Protein AF-A0A6A6XN36-F1 (afdb_monomer_lite)

Radius of gyration: 25.24 Å; chains: 1; bounding box: 66×98×66 Å

InterPro domains:
  IPR024079 Metallopeptidase, catalytic domain superfamily [G3DSA:3.40.390.10] (41-280)

Foldseek 3Di:
DDDDDDDDDDDDDDPPPPPPPPPDPPPPDPPPLLQFAPQAAEAADDPLRVVLVSLLLSLLLVLLLLCLVPPDCPAPLNLQQAANDPCSVVLVLLLNLLSVLSNQCSPNVPNLDHAYEYEDDCPPPVQVVVPDQWAWDLDDDDPDHGTYIYGHPLLVDCPNLQHNDAPVQAALADDDVPDPRHLLDPPDASVRNHHSNLSVQLNQQSHQSSLVSSVQDWDAAPPPGDIGSGAHQQPDQDDYSSNSSSVLNVCVNVVNDDPPRGHSSRHSNSSSVSSVFSVSQVSNVVNVRGDRTRHD

Sequence (296 aa):
MPFPSLTASLTAALVLFHQTGVASPILHEKRTTLAPRKAVNFVDCTKNEKDKLEKGFADAATLGIYAYSNMKTDSKPWEHYFRTGDGKDTDYDKARSVWSMVESNNDPTNAPYTFSVRCGKKTDKSCKSGKSVGVTDSKPQDGNTLREMLICPLFFKDDSKETTHNLDFRKFEKPKRGQDNSWCAPGNNFIWYEVAGHTLLHEMTHLNAFGEAAGVPEHKDSKEGFMTHGTDDVGGLGNSYPVAARKLAEIWQKGQEEEGTLKPYQNAENLAGAALEWYMMDNCAKSGNPISEIPL

Organism: NCBI:txid1314802

pLDDT: mean 83.45, std 18.15, range [27.53, 98.44]

Structure (mmCIF, N/CA/C/O backbone):
data_AF-A0A6A6XN36-F1
#
_entry.id   AF-A0A6A6XN36-F1
#
loop_
_atom_site.group_PDB
_atom_site.id
_atom_site.type_symbol
_atom_site.label_atom_id
_atom_site.label_alt_id
_atom_site.label_comp_id
_atom_site.label_asym_id
_atom_site.label_entity_id
_atom_site.label_seq_id
_atom_site.pdbx_PDB_ins_code
_atom_site.Cartn_x
_atom_site.Cartn_y
_atom_site.Cartn_z
_atom_site.occupancy
_atom_site.B_iso_or_equiv
_atom_site.auth_seq_id
_atom_site.auth_comp_id
_atom_site.auth_asym_id
_atom_site.auth_atom_id
_atom_site.pdbx_PDB_model_num
ATOM 1 N N . MET A 1 1 ? 43.401 -79.462 -40.553 1.00 36.88 1 MET A N 1
ATOM 2 C CA . MET A 1 1 ? 41.983 -79.829 -40.319 1.00 36.88 1 MET A CA 1
ATOM 3 C C . MET A 1 1 ? 41.412 -78.863 -39.277 1.00 36.88 1 MET A C 1
ATOM 5 O O . MET A 1 1 ? 42.206 -78.397 -38.472 1.00 36.88 1 MET A O 1
ATOM 9 N N . PRO A 1 2 ? 40.140 -78.441 -39.384 1.00 44.72 2 PRO A N 1
ATOM 10 C CA . PRO A 1 2 ? 39.794 -77.040 -39.680 1.00 44.72 2 PRO A CA 1
ATOM 11 C C . PRO A 1 2 ? 39.088 -76.241 -38.551 1.00 44.72 2 PRO A C 1
ATOM 13 O O . PRO A 1 2 ? 38.646 -76.820 -37.569 1.00 44.72 2 PRO A O 1
ATOM 16 N N . PHE A 1 3 ? 39.038 -74.910 -38.772 1.00 41.81 3 PHE A N 1
ATOM 17 C CA . PHE A 1 3 ? 38.263 -73.763 -38.211 1.00 41.81 3 PHE A CA 1
ATOM 18 C C . PHE A 1 3 ? 36.879 -74.040 -37.559 1.00 41.81 3 PHE A C 1
ATOM 20 O O . PHE A 1 3 ? 36.349 -75.117 -37.827 1.00 41.81 3 PHE A O 1
ATOM 27 N N . PRO A 1 4 ? 36.207 -73.092 -36.828 1.00 55.69 4 PRO A N 1
ATOM 28 C CA . PRO A 1 4 ? 36.278 -71.603 -36.912 1.00 55.69 4 PRO A CA 1
ATOM 29 C C . PRO A 1 4 ? 36.268 -70.825 -35.562 1.00 55.69 4 PRO A C 1
ATOM 31 O O . PRO A 1 4 ? 35.905 -71.349 -34.519 1.00 55.69 4 PRO A O 1
ATOM 34 N N . SER A 1 5 ? 36.863 -69.627 -35.460 1.00 48.81 5 SER A N 1
ATOM 35 C CA . SER A 1 5 ? 36.318 -68.263 -35.691 1.00 48.81 5 SER A CA 1
ATOM 36 C C . SER A 1 5 ? 34.945 -67.945 -35.070 1.00 48.81 5 SER A C 1
ATOM 38 O O . SER A 1 5 ? 33.920 -68.396 -35.573 1.00 48.81 5 SER A O 1
ATOM 40 N N . LEU A 1 6 ? 34.924 -67.051 -34.076 1.00 43.41 6 LEU A N 1
ATOM 41 C CA . LEU A 1 6 ? 33.735 -66.313 -33.638 1.00 43.41 6 LEU A CA 1
ATOM 42 C C . LEU A 1 6 ? 34.118 -64.841 -33.441 1.00 43.41 6 LEU A C 1
ATOM 44 O O . LEU A 1 6 ? 34.688 -64.446 -32.428 1.00 43.41 6 LEU A O 1
ATOM 48 N N . THR A 1 7 ? 33.836 -64.042 -34.464 1.00 49.16 7 THR A N 1
ATOM 49 C CA . THR A 1 7 ? 33.819 -62.582 -34.425 1.00 49.16 7 THR A CA 1
ATOM 50 C C . THR A 1 7 ? 32.481 -62.131 -33.844 1.00 49.16 7 THR A C 1
ATOM 52 O O . THR A 1 7 ? 31.431 -62.366 -34.438 1.00 49.16 7 THR A O 1
ATOM 55 N N . ALA A 1 8 ? 32.501 -61.481 -32.681 1.00 48.22 8 ALA A N 1
ATOM 56 C CA . ALA A 1 8 ? 31.322 -60.828 -32.123 1.00 48.22 8 ALA A CA 1
ATOM 57 C C . ALA A 1 8 ? 31.230 -59.391 -32.664 1.00 48.22 8 ALA A C 1
ATOM 59 O O . ALA A 1 8 ? 32.007 -58.518 -32.281 1.00 48.22 8 ALA A O 1
ATOM 60 N N . SER A 1 9 ? 30.285 -59.153 -33.575 1.00 48.66 9 SER A N 1
ATOM 61 C CA . SER A 1 9 ? 29.881 -57.812 -34.009 1.00 48.66 9 SER A CA 1
ATOM 62 C C . SER A 1 9 ? 29.016 -57.158 -32.930 1.00 48.66 9 SER A C 1
ATOM 64 O O . SER A 1 9 ? 27.891 -57.595 -32.695 1.00 48.66 9 SER A O 1
ATOM 66 N N . LEU A 1 10 ? 29.501 -56.075 -32.316 1.00 43.28 10 LEU A N 1
ATOM 67 C CA . LEU A 1 10 ? 28.653 -55.130 -31.588 1.00 43.28 10 LEU A CA 1
ATOM 68 C C . LEU A 1 10 ? 27.846 -54.309 -32.601 1.00 43.28 10 LEU A C 1
ATOM 70 O O . LEU A 1 10 ? 28.388 -53.463 -33.309 1.00 43.28 10 LEU A O 1
ATOM 74 N N . THR A 1 11 ? 26.545 -54.565 -32.678 1.00 50.53 11 THR A N 1
ATOM 75 C CA . THR A 1 11 ? 25.584 -53.707 -33.376 1.00 50.53 11 THR A CA 1
ATOM 76 C C . THR A 1 11 ? 25.103 -52.642 -32.395 1.00 50.53 11 THR A C 1
ATOM 78 O O . THR A 1 11 ? 24.403 -52.939 -31.431 1.00 50.53 11 THR A O 1
ATOM 81 N N . ALA A 1 12 ? 25.501 -51.390 -32.620 1.00 46.88 12 ALA A N 1
ATOM 82 C CA . ALA A 1 12 ? 24.942 -50.243 -31.919 1.00 46.88 12 ALA A CA 1
ATOM 83 C C . ALA A 1 12 ? 23.533 -49.968 -32.467 1.00 46.88 12 ALA A C 1
ATOM 85 O O . ALA A 1 12 ? 23.379 -49.514 -33.601 1.00 46.88 12 ALA A O 1
ATOM 86 N N . ALA A 1 13 ? 22.499 -50.259 -31.677 1.00 47.06 13 ALA A N 1
ATOM 87 C CA . ALA A 1 13 ? 21.138 -49.832 -31.975 1.00 47.06 13 ALA A CA 1
ATOM 88 C C . ALA A 1 13 ? 20.975 -48.366 -31.546 1.00 47.06 13 ALA A C 1
ATOM 90 O O . ALA A 1 13 ? 20.867 -48.051 -30.362 1.00 47.06 13 ALA A O 1
ATOM 91 N N . LEU A 1 14 ? 20.995 -47.462 -32.526 1.00 41.69 14 LEU A N 1
ATOM 92 C CA . LEU A 1 14 ? 20.696 -46.046 -32.349 1.00 41.69 14 LEU A CA 1
ATOM 93 C C . LEU A 1 14 ? 19.174 -45.893 -32.169 1.00 41.69 14 LEU A C 1
ATOM 95 O O . LEU A 1 14 ? 18.420 -45.941 -33.140 1.00 41.69 14 LEU A O 1
ATOM 99 N N . VAL A 1 15 ? 18.700 -45.743 -30.930 1.00 41.97 15 VAL A N 1
ATOM 100 C CA . VAL A 1 15 ? 17.291 -45.415 -30.659 1.00 41.97 15 VAL A CA 1
ATOM 101 C C . VAL A 1 15 ? 17.104 -43.908 -30.830 1.00 41.97 15 VAL A C 1
ATOM 103 O O . VAL A 1 15 ? 17.377 -43.118 -29.929 1.00 41.97 15 VAL A O 1
ATOM 106 N N . LEU A 1 16 ? 16.647 -43.505 -32.015 1.00 37.38 16 LEU A N 1
ATOM 107 C CA . LEU A 1 16 ? 16.154 -42.156 -32.292 1.00 37.38 16 LEU A CA 1
ATOM 108 C C . LEU A 1 16 ? 14.772 -41.981 -31.648 1.00 37.38 16 LEU A C 1
ATOM 110 O O . LEU A 1 16 ? 13.747 -42.260 -32.270 1.00 37.38 16 LEU A O 1
ATOM 114 N N . PHE A 1 17 ? 14.734 -41.488 -30.409 1.00 39.38 17 PHE A N 1
ATOM 115 C CA . PHE A 1 17 ? 13.508 -40.922 -29.848 1.00 39.38 17 PHE A CA 1
ATOM 116 C C . PHE A 1 17 ? 13.171 -39.627 -30.595 1.00 39.38 17 PHE A C 1
ATOM 118 O O . PHE A 1 17 ? 13.719 -38.563 -30.316 1.00 39.38 17 PHE A O 1
ATOM 125 N N . HIS A 1 18 ? 12.249 -39.720 -31.552 1.00 38.97 18 HIS A N 1
ATOM 126 C CA . HIS A 1 18 ? 11.518 -38.562 -32.052 1.00 38.97 18 HIS A CA 1
ATOM 127 C C . HIS A 1 18 ? 10.580 -38.084 -30.941 1.00 38.97 18 HIS A C 1
ATOM 129 O O . HIS A 1 18 ? 9.476 -38.602 -30.779 1.00 38.97 18 HIS A O 1
ATOM 135 N N . GLN A 1 19 ? 11.018 -37.100 -30.156 1.00 41.25 19 GLN A N 1
ATOM 136 C CA . GLN A 1 19 ? 10.099 -36.308 -29.349 1.00 41.25 19 GLN A CA 1
ATOM 137 C C . GLN A 1 19 ? 9.338 -35.371 -30.287 1.00 41.25 19 GLN A C 1
ATOM 139 O O . GLN A 1 19 ? 9.788 -34.276 -30.616 1.00 41.25 19 GLN A O 1
ATOM 144 N N . THR A 1 20 ? 8.166 -35.809 -30.737 1.00 41.44 20 THR A N 1
ATOM 145 C CA . THR A 1 20 ? 7.135 -34.895 -31.222 1.00 41.44 20 THR A CA 1
ATOM 146 C C . THR A 1 20 ? 6.660 -34.081 -30.024 1.00 41.44 20 THR A C 1
ATOM 148 O O . THR A 1 20 ? 5.792 -34.517 -29.267 1.00 41.44 20 THR A O 1
ATOM 151 N N . GLY A 1 21 ? 7.283 -32.922 -29.817 1.00 35.25 21 GLY A N 1
ATOM 152 C CA . GLY A 1 21 ? 6.820 -31.907 -28.883 1.00 35.25 21 GLY A CA 1
ATOM 153 C C . GLY A 1 21 ? 5.481 -31.369 -29.362 1.00 35.25 21 GLY A C 1
ATOM 154 O O . GLY A 1 21 ? 5.421 -30.423 -30.142 1.00 35.25 21 GLY A O 1
ATOM 155 N N . VAL A 1 22 ? 4.397 -32.002 -28.921 1.00 38.44 22 VAL A N 1
ATOM 156 C CA . VAL A 1 22 ? 3.070 -31.406 -28.990 1.00 38.44 22 VAL A CA 1
ATOM 157 C C . VAL A 1 22 ? 3.100 -30.276 -27.970 1.00 38.44 22 VAL A C 1
ATOM 159 O O . VAL A 1 22 ? 3.126 -30.520 -26.765 1.00 38.44 22 VAL A O 1
ATOM 162 N N . ALA A 1 23 ? 3.199 -29.039 -28.453 1.00 35.81 23 ALA A N 1
ATOM 163 C CA . ALA A 1 23 ? 3.005 -27.863 -27.627 1.00 35.81 23 ALA A CA 1
ATOM 164 C C . ALA A 1 23 ? 1.574 -27.923 -27.084 1.00 35.81 23 ALA A C 1
ATOM 166 O O . ALA A 1 23 ? 0.618 -27.567 -27.773 1.00 35.81 23 ALA A O 1
ATOM 167 N N . SER A 1 24 ? 1.425 -28.439 -25.865 1.00 32.75 24 SER A N 1
ATOM 168 C CA . SER A 1 24 ? 0.191 -28.287 -25.113 1.00 32.75 24 SER A CA 1
ATOM 169 C C . SER A 1 24 ? -0.079 -26.790 -24.996 1.00 32.75 24 SER A C 1
ATOM 171 O O . SER A 1 24 ? 0.820 -26.052 -24.577 1.00 32.75 24 SER A O 1
ATOM 173 N N . PRO A 1 25 ? -1.278 -26.306 -25.359 1.00 33.62 25 PRO A N 1
ATOM 174 C CA . PRO A 1 25 ? -1.653 -24.951 -25.016 1.00 33.62 25 PRO A CA 1
ATOM 175 C C . PRO A 1 25 ? -1.527 -24.837 -23.500 1.00 33.62 25 PRO A C 1
ATOM 177 O O . PRO A 1 25 ? -2.120 -25.627 -22.762 1.00 33.62 25 PRO A O 1
ATOM 180 N N . ILE A 1 26 ? -0.713 -23.886 -23.044 1.00 32.19 26 ILE A N 1
ATOM 181 C CA . ILE A 1 26 ? -0.719 -23.442 -21.657 1.00 32.19 26 ILE A CA 1
ATOM 182 C C . ILE A 1 26 ? -2.139 -22.932 -21.433 1.00 32.19 26 ILE A C 1
ATOM 184 O O . ILE A 1 26 ? -2.478 -21.812 -21.815 1.00 32.19 26 ILE A O 1
ATOM 188 N N . LEU A 1 27 ? -3.002 -23.793 -20.893 1.00 27.53 27 LEU A N 1
ATOM 189 C CA . LEU A 1 27 ? -4.238 -23.353 -20.284 1.00 27.53 27 LEU A CA 1
ATOM 190 C C . LEU A 1 27 ? -3.792 -22.347 -19.229 1.00 27.53 27 LEU A C 1
ATOM 192 O O . LEU A 1 27 ? -3.136 -22.716 -18.258 1.00 27.53 27 LEU A O 1
ATOM 196 N N . HIS A 1 28 ? -4.092 -21.069 -19.458 1.00 31.88 28 HIS A N 1
ATOM 197 C CA . HIS A 1 28 ? -4.187 -20.110 -18.374 1.00 31.88 28 HIS A CA 1
ATOM 198 C C . HIS A 1 28 ? -5.105 -20.754 -17.342 1.00 31.88 28 HIS A C 1
ATOM 200 O O . HIS A 1 28 ? -6.319 -20.827 -17.552 1.00 31.88 28 HIS A O 1
ATOM 206 N N . GLU A 1 29 ? -4.516 -21.285 -16.269 1.00 29.84 29 GLU A N 1
ATOM 207 C CA . GLU A 1 29 ? -5.261 -21.590 -15.065 1.00 29.84 29 GLU A CA 1
ATOM 208 C C . GLU A 1 29 ? -6.091 -20.348 -14.782 1.00 29.84 29 GLU A C 1
ATOM 210 O O . GLU A 1 29 ? -5.567 -19.235 -14.667 1.00 29.84 29 GLU A O 1
ATOM 215 N N . LYS A 1 30 ? -7.415 -20.532 -14.772 1.00 33.12 30 LYS A N 1
ATOM 216 C CA . LYS A 1 30 ? -8.326 -19.566 -14.178 1.00 33.12 30 LYS A CA 1
ATOM 217 C C . LYS A 1 30 ? -7.709 -19.234 -12.829 1.00 33.12 30 LYS A C 1
ATOM 219 O O . LYS A 1 30 ? -7.755 -20.081 -11.943 1.00 33.12 30 LYS A O 1
ATOM 224 N N . ARG A 1 31 ? -7.128 -18.036 -12.687 1.00 38.31 31 ARG A N 1
ATOM 225 C CA . ARG A 1 31 ? -6.868 -17.454 -11.373 1.00 38.31 31 ARG A CA 1
ATOM 226 C C . ARG A 1 31 ? -8.174 -17.624 -10.629 1.00 38.31 31 ARG A C 1
ATOM 228 O O . ARG A 1 31 ? -9.178 -17.033 -11.033 1.00 38.31 31 ARG A O 1
ATOM 235 N N . THR A 1 32 ? -8.180 -18.512 -9.641 1.00 36.72 32 THR A N 1
ATOM 236 C CA . THR A 1 32 ? -9.283 -18.640 -8.708 1.00 36.72 32 THR A CA 1
ATOM 237 C C . THR A 1 32 ? -9.537 -17.219 -8.248 1.00 36.72 32 THR A C 1
ATOM 239 O O . THR A 1 32 ? -8.632 -16.585 -7.706 1.00 36.72 32 THR A O 1
ATOM 242 N N . THR A 1 33 ? -10.693 -16.660 -8.598 1.00 42.22 33 THR A N 1
ATOM 243 C CA . THR A 1 33 ? -11.141 -15.382 -8.067 1.00 42.22 33 THR A CA 1
ATOM 244 C C . THR A 1 33 ? -11.223 -15.607 -6.574 1.00 42.22 33 THR A C 1
ATOM 246 O O . THR A 1 33 ? -12.165 -16.222 -6.076 1.00 42.22 33 THR A O 1
ATOM 249 N N . LEU A 1 34 ? -10.144 -15.244 -5.891 1.00 42.69 34 LEU A N 1
ATOM 250 C CA . LEU A 1 34 ? -10.019 -15.362 -4.462 1.00 42.69 34 LEU A CA 1
ATOM 251 C C . LEU A 1 34 ? -11.196 -14.591 -3.874 1.00 42.69 34 LEU A C 1
ATOM 253 O O . LEU A 1 34 ? -11.404 -13.415 -4.174 1.00 42.69 34 LEU A O 1
ATOM 257 N N . ALA A 1 35 ? -12.061 -15.328 -3.181 1.00 39.84 35 ALA A N 1
ATOM 258 C CA . ALA A 1 35 ? -13.327 -14.810 -2.698 1.00 39.84 35 ALA A CA 1
ATOM 259 C C . ALA A 1 35 ? -13.078 -13.620 -1.752 1.00 39.84 35 ALA A C 1
ATOM 261 O O . ALA A 1 35 ? -12.079 -13.628 -1.026 1.00 39.84 35 ALA A O 1
ATOM 262 N N . PRO A 1 36 ? -13.970 -12.611 -1.737 1.00 49.09 36 PRO A N 1
ATOM 263 C CA . PRO A 1 36 ? -13.838 -11.463 -0.851 1.00 49.09 36 PRO A CA 1
ATOM 264 C C . PRO A 1 36 ? -13.823 -11.904 0.619 1.00 49.09 36 PRO A C 1
ATOM 266 O O . PRO A 1 36 ? -14.562 -12.803 1.036 1.00 49.09 36 PRO A O 1
ATOM 269 N N . ARG A 1 37 ? -12.964 -11.259 1.411 1.00 55.03 37 ARG A N 1
ATOM 270 C CA . ARG A 1 37 ? -12.768 -11.533 2.838 1.00 55.03 37 ARG A CA 1
ATOM 271 C C . ARG A 1 37 ? -14.076 -11.336 3.617 1.00 55.03 37 ARG A C 1
ATOM 273 O O . ARG A 1 37 ? -14.543 -10.216 3.777 1.00 55.03 37 ARG A O 1
ATOM 280 N N . LYS A 1 38 ? -14.624 -12.417 4.186 1.00 49.16 38 LYS A N 1
ATOM 281 C CA . LYS A 1 38 ? -15.772 -12.377 5.121 1.00 49.16 38 LYS A CA 1
ATOM 282 C C . LYS A 1 38 ? -15.419 -11.895 6.539 1.00 49.16 38 LYS A C 1
ATOM 284 O O . LYS A 1 38 ? -16.322 -11.606 7.313 1.00 49.16 38 LYS A O 1
ATOM 289 N N . ALA A 1 39 ? -14.132 -11.850 6.891 1.00 51.62 39 ALA A N 1
ATOM 290 C CA . ALA A 1 39 ? -13.650 -11.636 8.262 1.00 51.62 39 ALA A CA 1
ATOM 291 C C . ALA A 1 39 ? -13.426 -10.160 8.652 1.00 51.62 39 ALA A C 1
ATOM 293 O O . ALA A 1 39 ? -12.907 -9.885 9.732 1.00 51.62 39 ALA A O 1
ATOM 294 N N . VAL A 1 40 ? -13.789 -9.200 7.794 1.00 65.50 40 VAL A N 1
ATOM 295 C CA . VAL A 1 40 ? -13.715 -7.775 8.141 1.00 65.50 40 VAL A CA 1
ATOM 296 C C . VAL A 1 40 ? -14.948 -7.399 8.957 1.00 65.50 40 VAL A C 1
ATOM 298 O O . VAL A 1 40 ? -16.070 -7.437 8.453 1.00 65.50 40 VAL A O 1
ATOM 301 N N . ASN A 1 41 ? -14.753 -7.000 10.215 1.00 82.69 41 ASN A N 1
ATOM 302 C CA . ASN A 1 41 ? -15.839 -6.404 10.984 1.00 82.69 41 ASN A CA 1
ATOM 303 C C . ASN A 1 41 ? -16.026 -4.941 10.555 1.00 82.69 41 ASN A C 1
ATOM 305 O O . ASN A 1 41 ? -15.269 -4.071 10.988 1.00 82.69 41 ASN A O 1
ATOM 309 N N . PHE A 1 42 ? -17.015 -4.686 9.693 1.00 89.81 42 PHE A N 1
ATOM 310 C CA . PHE A 1 42 ? -17.380 -3.336 9.265 1.00 89.81 42 PHE A CA 1
ATOM 311 C C . PHE A 1 42 ? -18.276 -2.640 10.293 1.00 89.81 42 PHE A C 1
ATOM 313 O O . PHE A 1 42 ? -19.448 -3.000 10.456 1.00 89.81 42 PHE A O 1
ATOM 320 N N . VAL A 1 43 ? -17.749 -1.593 10.919 1.00 91.56 43 VAL A N 1
ATOM 321 C CA . VAL A 1 43 ? -18.419 -0.769 11.929 1.00 91.56 43 VAL A CA 1
ATOM 322 C C . VAL A 1 43 ? -18.843 0.563 11.309 1.00 91.56 43 VAL A C 1
ATOM 324 O O . VAL A 1 43 ? -18.100 1.164 10.541 1.00 91.56 43 VAL A O 1
ATOM 327 N N . ASP A 1 44 ? -20.052 1.033 11.623 1.00 93.62 44 ASP A N 1
ATOM 328 C CA . ASP A 1 44 ? -20.587 2.332 11.171 1.00 93.62 44 ASP A CA 1
ATOM 329 C C . ASP A 1 44 ? -20.619 2.569 9.645 1.00 93.62 44 ASP A C 1
ATOM 331 O O . ASP A 1 44 ? -20.825 3.694 9.200 1.00 93.62 44 ASP A O 1
ATOM 335 N N . CYS A 1 45 ? -20.483 1.519 8.834 1.00 94.88 45 CYS A N 1
ATOM 336 C CA . CYS A 1 45 ? -20.543 1.605 7.376 1.00 94.88 45 CYS A CA 1
ATOM 337 C C . CYS A 1 45 ? -21.960 1.380 6.836 1.00 94.88 45 CYS A C 1
ATOM 339 O O . CYS A 1 45 ? -22.636 0.404 7.187 1.00 94.88 45 CYS A O 1
ATOM 341 N N . THR A 1 46 ? -22.384 2.228 5.906 1.00 95.88 46 THR A N 1
ATOM 342 C CA . THR A 1 46 ? -23.544 1.995 5.040 1.00 95.88 46 THR A CA 1
ATOM 343 C C . THR A 1 46 ? -23.286 0.830 4.083 1.00 95.88 46 THR A C 1
ATOM 345 O O . THR A 1 46 ? -22.148 0.413 3.872 1.00 95.88 46 THR A O 1
ATOM 348 N N . LYS A 1 47 ? -24.343 0.300 3.456 1.00 94.38 47 LYS A N 1
ATOM 349 C CA . LYS A 1 47 ? -24.205 -0.781 2.468 1.00 94.38 47 LYS A CA 1
ATOM 350 C C . LYS A 1 47 ? -23.255 -0.403 1.322 1.00 94.38 47 LYS A C 1
ATOM 352 O O . LYS A 1 47 ? -22.388 -1.193 0.984 1.00 94.38 47 LYS A O 1
ATOM 357 N N . ASN A 1 48 ? -23.385 0.802 0.768 1.00 94.88 48 ASN A N 1
ATOM 358 C CA . ASN A 1 48 ? -22.553 1.238 -0.356 1.00 94.88 48 ASN A CA 1
ATOM 359 C C . ASN A 1 48 ? -21.077 1.384 0.041 1.00 94.88 48 ASN A C 1
ATOM 361 O O . ASN A 1 48 ? -20.193 1.036 -0.737 1.00 94.88 48 ASN A O 1
ATOM 365 N N . GLU A 1 49 ? -20.804 1.869 1.255 1.00 95.19 49 GLU A N 1
ATOM 366 C CA . GLU A 1 49 ? -19.437 1.948 1.778 1.00 95.19 49 GLU A CA 1
ATOM 367 C C . GLU A 1 49 ? -18.845 0.550 1.969 1.00 95.19 49 GLU A C 1
ATOM 369 O O . GLU A 1 49 ? -17.710 0.320 1.561 1.00 95.19 49 GLU A O 1
ATOM 374 N N . LYS A 1 50 ? -19.623 -0.403 2.504 1.00 93.88 50 LYS A N 1
ATOM 375 C CA . LYS A 1 50 ? -19.200 -1.809 2.608 1.00 93.88 50 LYS A CA 1
ATOM 376 C C . LYS A 1 50 ? -18.897 -2.407 1.238 1.00 93.88 50 LYS A C 1
ATOM 378 O O . LYS A 1 50 ? -17.817 -2.950 1.068 1.00 93.88 50 LYS A O 1
ATOM 383 N N . ASP A 1 51 ? -19.787 -2.236 0.261 1.00 92.06 51 ASP A N 1
ATOM 384 C CA . ASP A 1 51 ? -19.590 -2.758 -1.097 1.00 92.06 51 ASP A CA 1
ATOM 385 C C . ASP A 1 51 ? -18.289 -2.194 -1.725 1.00 92.06 51 ASP A C 1
ATOM 387 O O . ASP A 1 51 ? -17.503 -2.939 -2.318 1.00 92.06 51 ASP A O 1
ATOM 391 N N . LYS A 1 52 ? -18.004 -0.889 -1.548 1.00 93.44 52 LYS A N 1
ATOM 392 C CA . LYS A 1 52 ? -16.748 -0.265 -2.015 1.00 93.44 52 LYS A CA 1
ATOM 393 C C . LYS A 1 52 ? -15.525 -0.800 -1.264 1.00 93.44 52 LYS A C 1
ATOM 395 O O . LYS A 1 52 ? -14.504 -1.072 -1.891 1.00 93.44 52 LYS A O 1
ATOM 400 N N . LEU A 1 53 ? -15.613 -0.970 0.055 1.00 93.69 53 LEU A N 1
ATOM 401 C CA . LEU A 1 53 ? -14.522 -1.506 0.873 1.00 93.69 53 LEU A CA 1
ATOM 402 C C . LEU A 1 53 ? -14.220 -2.966 0.548 1.00 93.69 53 LEU A C 1
ATOM 404 O O . LEU A 1 53 ? -13.056 -3.318 0.413 1.00 93.69 53 LEU A O 1
ATOM 408 N N . GLU A 1 54 ? -15.235 -3.812 0.392 1.00 91.44 54 GLU A N 1
ATOM 409 C CA . GLU A 1 54 ? -15.065 -5.217 0.012 1.00 91.44 54 GLU A CA 1
ATOM 410 C C . GLU A 1 54 ? -14.348 -5.337 -1.333 1.00 91.44 54 GLU A C 1
ATOM 412 O O . GLU A 1 54 ? -13.398 -6.114 -1.464 1.00 91.44 54 GLU A O 1
ATOM 417 N N . LYS A 1 55 ? -14.747 -4.519 -2.314 1.00 91.25 55 LYS A N 1
ATOM 418 C CA . LYS A 1 55 ? -14.056 -4.446 -3.602 1.00 91.25 55 LYS A CA 1
ATOM 419 C C . LYS A 1 55 ? -12.621 -3.937 -3.448 1.00 91.25 55 LYS A C 1
ATOM 421 O O . LYS A 1 55 ? -11.703 -4.555 -3.980 1.00 91.25 55 LYS A O 1
ATOM 426 N N . GLY A 1 56 ? -12.411 -2.872 -2.682 1.00 92.56 56 GLY A N 1
ATOM 427 C CA . GLY A 1 56 ? -11.078 -2.340 -2.422 1.00 92.56 56 GLY A CA 1
ATOM 428 C C . GLY A 1 56 ? -10.157 -3.351 -1.724 1.00 92.56 56 GLY A C 1
ATOM 429 O O . GLY A 1 56 ? -9.010 -3.498 -2.127 1.00 92.56 56 GLY A O 1
ATOM 430 N N . PHE A 1 57 ? -10.640 -4.107 -0.734 1.00 92.00 57 PHE A N 1
ATOM 431 C CA . PHE A 1 57 ? -9.853 -5.159 -0.080 1.00 92.00 57 PHE A CA 1
ATOM 432 C C . PHE A 1 57 ? -9.541 -6.322 -1.025 1.00 92.00 57 PHE A C 1
ATOM 434 O O . PHE A 1 57 ? -8.442 -6.870 -0.968 1.00 92.00 57 PHE A O 1
ATOM 441 N N . ALA A 1 58 ? -10.463 -6.686 -1.920 1.00 89.62 58 ALA A N 1
ATOM 442 C CA . ALA A 1 58 ? -10.188 -7.679 -2.957 1.00 89.62 58 ALA A CA 1
ATOM 443 C C . ALA A 1 58 ? -9.111 -7.192 -3.948 1.00 89.62 58 ALA A C 1
ATOM 445 O O . ALA A 1 58 ? -8.243 -7.965 -4.366 1.00 89.62 58 ALA A O 1
ATOM 446 N N . ASP A 1 59 ? -9.127 -5.903 -4.294 1.00 92.62 59 ASP A N 1
ATOM 447 C CA . ASP A 1 59 ? -8.089 -5.286 -5.119 1.00 92.62 59 ASP A CA 1
ATOM 448 C C . ASP A 1 59 ? -6.743 -5.240 -4.365 1.00 92.62 59 ASP A C 1
ATOM 450 O O . ASP A 1 59 ? -5.726 -5.638 -4.928 1.00 92.62 59 ASP A O 1
ATOM 454 N N . ALA A 1 60 ? -6.726 -4.868 -3.079 1.00 93.50 60 ALA A N 1
ATOM 455 C CA . ALA A 1 60 ? -5.533 -4.899 -2.221 1.00 93.50 60 ALA A CA 1
ATOM 456 C C . ALA A 1 60 ? -4.914 -6.306 -2.143 1.00 93.50 60 ALA A C 1
ATOM 458 O O . ALA A 1 60 ? -3.704 -6.470 -2.312 1.00 93.50 60 ALA A O 1
ATOM 459 N N . ALA A 1 61 ? -5.752 -7.333 -1.963 1.00 91.56 61 ALA A N 1
ATOM 460 C CA . ALA A 1 61 ? -5.327 -8.729 -1.986 1.00 91.56 61 ALA A CA 1
ATOM 461 C C . ALA A 1 61 ? -4.729 -9.113 -3.346 1.00 91.56 61 ALA A C 1
ATOM 463 O O . ALA A 1 61 ? -3.664 -9.726 -3.407 1.00 91.56 61 ALA A O 1
ATOM 464 N N . THR A 1 62 ? -5.367 -8.692 -4.442 1.00 92.69 62 THR A N 1
ATOM 465 C CA . THR A 1 62 ? -4.856 -8.913 -5.802 1.00 92.69 62 THR A CA 1
ATOM 466 C C . THR A 1 62 ? -3.471 -8.297 -5.987 1.00 92.69 62 THR A C 1
ATOM 468 O O . THR A 1 62 ? -2.586 -8.962 -6.526 1.00 92.69 62 THR A O 1
ATOM 471 N N . LEU A 1 63 ? -3.264 -7.059 -5.526 1.00 94.75 63 LEU A N 1
ATOM 472 C CA . LEU A 1 63 ? -1.976 -6.367 -5.606 1.00 94.75 63 LEU A CA 1
ATOM 473 C C . LEU A 1 63 ? -0.895 -7.085 -4.789 1.00 94.75 63 LEU A C 1
ATOM 475 O O . LEU A 1 63 ? 0.166 -7.393 -5.333 1.00 94.75 63 LEU A O 1
ATOM 479 N N . GLY A 1 64 ? -1.175 -7.417 -3.525 1.00 94.88 64 GLY A N 1
ATOM 480 C CA . GLY A 1 64 ? -0.234 -8.131 -2.656 1.00 94.88 64 GLY A CA 1
ATOM 481 C C . GLY A 1 64 ? 0.174 -9.491 -3.228 1.00 94.88 64 GLY A C 1
ATOM 482 O O . GLY A 1 64 ? 1.358 -9.767 -3.401 1.00 94.88 64 GLY A O 1
ATOM 483 N N . ILE A 1 65 ? -0.794 -10.314 -3.636 1.00 93.19 65 ILE A N 1
ATOM 484 C CA . ILE A 1 65 ? -0.533 -11.636 -4.234 1.00 93.19 65 ILE A CA 1
ATOM 485 C C . ILE A 1 65 ? 0.278 -11.513 -5.521 1.00 93.19 65 ILE A C 1
ATOM 487 O O . ILE A 1 65 ? 1.194 -12.305 -5.777 1.00 93.19 65 ILE A O 1
ATOM 491 N N . TYR A 1 66 ? -0.047 -10.512 -6.346 1.00 94.31 66 TYR A N 1
ATOM 492 C CA . TYR A 1 66 ? 0.696 -10.259 -7.570 1.00 94.31 66 TYR A CA 1
ATOM 493 C C . TYR A 1 66 ? 2.156 -9.928 -7.266 1.00 94.31 66 TYR A C 1
ATOM 495 O O . TYR A 1 66 ? 3.040 -10.541 -7.868 1.00 94.31 66 TYR A O 1
ATOM 503 N N . ALA A 1 67 ? 2.403 -9.017 -6.324 1.00 95.88 67 ALA A N 1
ATOM 504 C CA . ALA A 1 67 ? 3.740 -8.619 -5.905 1.00 95.88 67 ALA A CA 1
ATOM 505 C C . ALA A 1 67 ? 4.524 -9.804 -5.323 1.00 95.88 67 ALA A C 1
ATOM 507 O O . ALA A 1 67 ? 5.624 -10.092 -5.786 1.00 95.88 67 ALA A O 1
ATOM 508 N N . TYR A 1 68 ? 3.929 -10.581 -4.412 1.00 95.19 68 TYR A N 1
ATOM 509 C CA . TYR A 1 68 ? 4.544 -11.795 -3.859 1.00 95.19 68 TYR A CA 1
ATOM 510 C C . TYR A 1 68 ? 4.999 -12.785 -4.948 1.00 95.19 68 TYR A C 1
ATOM 512 O O . TYR A 1 68 ? 6.103 -13.343 -4.886 1.00 95.19 68 TYR A O 1
ATOM 520 N N . SER A 1 69 ? 4.157 -12.977 -5.965 1.00 93.62 69 SER A N 1
ATOM 521 C CA . SER A 1 69 ? 4.383 -13.951 -7.037 1.00 93.62 69 SER A CA 1
ATOM 522 C C . SER A 1 69 ? 5.331 -13.462 -8.138 1.00 93.62 69 SER A C 1
ATOM 524 O O . SER A 1 69 ? 5.940 -14.287 -8.815 1.00 93.62 69 SER A O 1
ATOM 526 N N . ASN A 1 70 ? 5.431 -12.147 -8.363 1.00 92.06 70 ASN A N 1
ATOM 527 C CA . ASN A 1 70 ? 6.123 -11.572 -9.528 1.00 92.06 70 ASN A CA 1
ATOM 528 C C . ASN A 1 70 ? 7.261 -10.608 -9.166 1.00 92.06 70 ASN A C 1
ATOM 530 O O . ASN A 1 70 ? 7.881 -10.057 -10.076 1.00 92.06 70 ASN A O 1
ATOM 534 N N . MET A 1 71 ? 7.550 -10.400 -7.878 1.00 93.19 71 MET A N 1
ATOM 535 C CA . MET A 1 71 ? 8.641 -9.536 -7.428 1.00 93.19 71 MET A CA 1
ATOM 536 C C . MET A 1 71 ? 9.972 -9.938 -8.076 1.00 93.19 71 MET A C 1
ATOM 538 O O . MET A 1 71 ? 10.387 -11.097 -8.041 1.00 93.19 71 MET A O 1
ATOM 542 N N . LYS A 1 72 ? 10.658 -8.937 -8.628 1.00 94.94 72 LYS A N 1
ATOM 543 C CA . LYS A 1 72 ? 11.968 -9.052 -9.276 1.00 94.94 72 LYS A CA 1
ATOM 544 C C . LYS A 1 72 ? 12.850 -7.896 -8.832 1.00 94.94 72 LYS A C 1
ATOM 546 O O . LYS A 1 72 ? 12.464 -6.743 -9.014 1.00 94.94 72 LYS A O 1
ATOM 551 N N . THR A 1 73 ? 14.018 -8.186 -8.265 1.00 96.25 73 THR A N 1
ATOM 552 C CA . THR A 1 73 ? 14.911 -7.150 -7.713 1.00 96.25 73 THR A CA 1
ATOM 553 C C . THR A 1 73 ? 15.679 -6.359 -8.775 1.00 96.25 73 THR A C 1
ATOM 555 O O . THR A 1 73 ? 16.275 -5.332 -8.472 1.00 96.25 73 THR A O 1
ATOM 558 N N . ASP A 1 74 ? 15.639 -6.806 -10.028 1.00 95.50 74 ASP A N 1
ATOM 559 C CA . ASP A 1 74 ? 16.201 -6.151 -11.212 1.00 95.50 74 ASP A CA 1
ATOM 560 C C . ASP A 1 74 ? 15.137 -5.405 -12.043 1.00 95.50 74 ASP A C 1
ATOM 562 O O . ASP A 1 74 ? 15.357 -5.082 -13.210 1.00 95.50 74 ASP A O 1
ATOM 566 N N . SER A 1 75 ? 13.964 -5.136 -11.461 1.00 95.00 75 SER A N 1
ATOM 567 C CA . SER A 1 75 ? 12.845 -4.474 -12.143 1.00 95.00 75 SER A CA 1
ATOM 568 C C . SER A 1 75 ? 12.693 -2.999 -11.764 1.00 95.00 75 SER A C 1
ATOM 570 O O . SER A 1 75 ? 13.111 -2.570 -10.692 1.00 95.00 75 SER A O 1
ATOM 572 N N . LYS A 1 76 ? 12.022 -2.222 -12.625 1.00 94.69 76 LYS A N 1
ATOM 573 C CA . LYS A 1 76 ? 11.724 -0.806 -12.360 1.00 94.69 76 LYS A CA 1
ATOM 574 C C . LYS A 1 76 ? 10.878 -0.568 -11.104 1.00 94.69 76 LYS A C 1
ATOM 576 O O . LYS A 1 76 ? 11.282 0.271 -10.308 1.00 94.69 76 LYS A O 1
ATOM 581 N N . PRO A 1 77 ? 9.798 -1.330 -10.834 1.00 95.25 77 PRO A N 1
ATOM 582 C CA . PRO A 1 77 ? 9.073 -1.191 -9.570 1.00 95.25 77 PRO A CA 1
ATOM 583 C C . PRO A 1 77 ? 9.963 -1.427 -8.343 1.00 95.25 77 PRO A C 1
ATOM 585 O O . PRO A 1 77 ? 9.797 -0.756 -7.331 1.00 95.25 77 PRO A O 1
ATOM 588 N N . TRP A 1 78 ? 10.942 -2.337 -8.431 1.00 97.44 78 TRP A N 1
ATOM 589 C CA . TRP A 1 78 ? 11.917 -2.526 -7.356 1.00 97.44 78 TRP A CA 1
ATOM 590 C C . TRP A 1 78 ? 12.819 -1.304 -7.185 1.00 97.44 78 TRP A C 1
ATOM 592 O O . TRP A 1 78 ? 12.938 -0.778 -6.084 1.00 97.44 78 TRP A O 1
ATOM 602 N N . GLU A 1 79 ? 13.418 -0.828 -8.277 1.00 97.00 79 GLU A N 1
ATOM 603 C CA . GLU A 1 79 ? 14.268 0.368 -8.292 1.00 97.00 79 GLU A CA 1
ATOM 604 C C . GLU A 1 79 ? 13.531 1.612 -7.778 1.00 97.00 79 GLU A C 1
ATOM 606 O O . GLU A 1 79 ? 14.123 2.432 -7.087 1.00 97.00 79 GLU A O 1
ATOM 611 N N . HIS A 1 80 ? 12.237 1.755 -8.057 1.00 96.31 80 HIS A N 1
ATOM 612 C CA . HIS A 1 80 ? 11.459 2.895 -7.581 1.00 96.31 80 HIS A CA 1
ATOM 613 C C . HIS A 1 80 ? 11.191 2.859 -6.078 1.00 96.31 80 HIS A C 1
ATOM 615 O O . HIS A 1 80 ? 11.006 3.918 -5.487 1.00 96.31 80 HIS A O 1
ATOM 621 N N . TYR A 1 81 ? 11.145 1.680 -5.456 1.00 97.75 81 TYR A N 1
ATOM 622 C CA . TYR A 1 81 ? 10.585 1.541 -4.111 1.00 97.75 81 TYR A CA 1
ATOM 623 C C . TYR A 1 81 ? 11.472 0.838 -3.089 1.00 97.75 81 TYR A C 1
ATOM 625 O O . TYR A 1 81 ? 11.139 0.876 -1.908 1.00 97.75 81 TYR A O 1
ATOM 633 N N . PHE A 1 82 ? 12.596 0.243 -3.473 1.00 98.44 82 PHE A N 1
ATOM 634 C CA . PHE A 1 82 ? 13.462 -0.494 -2.553 1.00 98.44 82 PHE A CA 1
ATOM 635 C C . PHE A 1 82 ? 14.939 -0.290 -2.873 1.00 98.44 82 PHE A C 1
ATOM 637 O O . PHE A 1 82 ? 15.318 0.255 -3.910 1.00 98.44 82 PHE A O 1
ATOM 644 N N . ARG A 1 83 ? 15.811 -0.732 -1.970 1.00 97.88 83 ARG A N 1
ATOM 645 C CA . ARG A 1 83 ? 17.262 -0.664 -2.161 1.00 97.88 83 ARG A CA 1
ATOM 646 C C . ARG A 1 83 ? 17.704 -1.624 -3.263 1.00 97.88 83 ARG A C 1
ATOM 648 O O . ARG A 1 83 ? 17.284 -2.777 -3.307 1.00 97.88 83 ARG A O 1
ATOM 655 N N . THR A 1 84 ? 18.586 -1.164 -4.147 1.00 96.88 84 THR A N 1
ATOM 656 C CA . THR A 1 84 ? 19.200 -1.978 -5.217 1.00 96.88 84 THR A CA 1
ATOM 657 C C . THR A 1 84 ? 20.613 -2.461 -4.867 1.00 96.88 84 THR A C 1
ATOM 659 O O . THR A 1 84 ? 21.114 -3.387 -5.504 1.00 96.88 84 THR A O 1
ATOM 662 N N . GLY A 1 85 ? 21.235 -1.871 -3.841 1.00 93.50 85 GLY A N 1
ATOM 663 C CA . GLY A 1 85 ? 22.554 -2.225 -3.313 1.00 93.50 85 GLY A CA 1
ATOM 664 C C . GLY A 1 85 ? 22.477 -2.815 -1.905 1.00 93.50 85 GLY A C 1
ATOM 665 O O . GLY A 1 85 ? 21.724 -3.760 -1.657 1.00 93.50 85 GLY A O 1
ATOM 666 N N . ASP A 1 86 ? 23.251 -2.254 -0.977 1.00 94.19 86 ASP A N 1
ATOM 667 C CA . ASP A 1 86 ? 23.294 -2.717 0.410 1.00 94.19 86 ASP A CA 1
ATOM 668 C C . ASP A 1 86 ? 21.900 -2.695 1.053 1.00 94.19 86 ASP A C 1
ATOM 670 O O . ASP A 1 86 ? 21.156 -1.717 0.993 1.00 94.19 86 ASP A O 1
ATOM 674 N N . GLY A 1 87 ? 21.520 -3.823 1.655 1.00 94.88 87 GLY A N 1
ATOM 675 C CA . GLY A 1 87 ? 20.197 -4.007 2.247 1.00 94.88 87 GLY A CA 1
ATOM 676 C C . GLY A 1 87 ? 19.079 -4.397 1.274 1.00 94.88 87 GLY A C 1
ATOM 677 O O . GLY A 1 87 ? 17.957 -4.599 1.737 1.00 94.88 87 GLY A O 1
ATOM 678 N N . LYS A 1 88 ? 19.365 -4.579 -0.024 1.00 97.56 88 LYS A N 1
ATOM 679 C CA . LYS A 1 88 ? 18.414 -5.135 -1.005 1.00 97.56 88 LYS A CA 1
ATOM 680 C C . LYS A 1 88 ? 17.798 -6.454 -0.541 1.00 97.56 88 LYS A C 1
ATOM 682 O O . LYS A 1 88 ? 16.584 -6.603 -0.597 1.00 97.56 88 LYS A O 1
ATOM 687 N N . ASP A 1 89 ? 18.614 -7.393 -0.065 1.00 97.62 89 ASP A N 1
ATOM 688 C CA . ASP A 1 89 ? 18.123 -8.716 0.348 1.00 97.62 89 ASP A CA 1
ATOM 689 C C . ASP A 1 89 ? 17.208 -8.607 1.579 1.00 97.62 89 ASP A C 1
ATOM 691 O O . ASP A 1 89 ? 16.166 -9.252 1.647 1.00 97.62 89 ASP A O 1
ATOM 695 N N . THR A 1 90 ? 17.522 -7.689 2.500 1.00 97.25 90 THR A N 1
ATOM 696 C CA . THR A 1 90 ? 16.645 -7.366 3.633 1.00 97.25 90 THR A CA 1
ATOM 697 C C . THR A 1 90 ? 15.311 -6.783 3.168 1.00 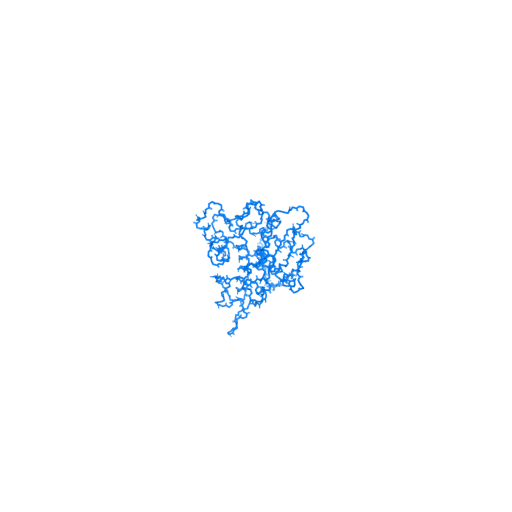97.25 90 THR A C 1
ATOM 699 O O . THR A 1 90 ? 14.269 -7.203 3.668 1.00 97.25 90 THR A O 1
ATOM 702 N N . ASP A 1 91 ? 15.316 -5.831 2.227 1.00 98.12 91 ASP A N 1
ATOM 703 C CA . ASP A 1 91 ? 14.070 -5.307 1.648 1.00 98.12 91 ASP A CA 1
ATOM 704 C C . ASP A 1 91 ? 13.279 -6.428 0.973 1.00 98.12 91 ASP A C 1
ATOM 706 O O . ASP A 1 91 ? 12.062 -6.493 1.129 1.00 98.12 91 ASP A O 1
ATOM 710 N N . TYR A 1 92 ? 13.963 -7.329 0.262 1.00 97.94 92 TYR A N 1
ATOM 711 C CA . TYR A 1 92 ? 13.336 -8.411 -0.494 1.00 97.94 92 TYR A CA 1
ATOM 712 C C . TYR A 1 92 ? 12.619 -9.372 0.441 1.00 97.94 92 TYR A C 1
ATOM 714 O O . TYR A 1 92 ? 11.423 -9.616 0.272 1.00 97.94 92 TYR A O 1
ATOM 722 N N . ASP A 1 93 ? 13.312 -9.860 1.466 1.00 97.94 93 ASP A N 1
ATOM 723 C CA . ASP A 1 93 ? 12.743 -10.799 2.426 1.00 97.94 93 ASP A CA 1
ATOM 724 C C . ASP A 1 93 ? 11.568 -10.177 3.188 1.00 97.94 93 ASP A C 1
ATOM 726 O O . ASP A 1 93 ? 10.532 -10.822 3.380 1.00 97.94 93 ASP A O 1
ATOM 730 N N . LYS A 1 94 ? 11.686 -8.905 3.592 1.00 97.94 94 LYS A N 1
ATOM 731 C CA . LYS A 1 94 ? 10.633 -8.221 4.354 1.00 97.94 94 LYS A CA 1
ATOM 732 C C . LYS A 1 94 ? 9.424 -7.863 3.499 1.00 97.94 94 LYS A C 1
ATOM 734 O O . LYS A 1 94 ? 8.307 -8.168 3.912 1.00 97.94 94 LYS A O 1
ATOM 739 N N . ALA A 1 95 ? 9.618 -7.313 2.303 1.00 97.69 95 ALA A N 1
ATOM 740 C CA . ALA A 1 95 ? 8.517 -7.023 1.388 1.00 97.69 95 ALA A CA 1
ATOM 741 C C . ALA A 1 95 ? 7.799 -8.312 0.952 1.00 97.69 95 ALA A C 1
ATOM 743 O O . ALA A 1 95 ? 6.567 -8.372 0.949 1.00 97.69 95 ALA A O 1
ATOM 744 N N . ARG A 1 96 ? 8.552 -9.392 0.690 1.00 97.00 96 ARG A N 1
ATOM 745 C CA . ARG A 1 96 ? 7.981 -10.713 0.393 1.00 97.00 96 ARG A CA 1
ATOM 746 C C . ARG A 1 96 ? 7.099 -11.226 1.526 1.00 97.00 96 ARG A C 1
ATOM 748 O O . ARG A 1 96 ? 6.017 -11.736 1.250 1.00 97.00 96 ARG A O 1
ATOM 755 N N . SER A 1 97 ? 7.563 -11.104 2.768 1.00 97.06 97 SER A N 1
ATOM 756 C CA . SER A 1 97 ? 6.833 -11.566 3.952 1.00 97.06 97 SER A CA 1
ATOM 757 C C . SER A 1 97 ? 5.562 -10.747 4.211 1.00 97.06 97 SER A C 1
ATOM 759 O O . SER A 1 97 ? 4.512 -11.293 4.538 1.00 97.06 97 SER A O 1
ATOM 761 N N . VAL A 1 98 ? 5.619 -9.432 3.987 1.00 96.94 98 VAL A N 1
ATOM 762 C CA . VAL A 1 98 ? 4.443 -8.548 4.014 1.00 96.94 98 VAL A CA 1
ATOM 763 C C . VAL A 1 98 ? 3.402 -9.005 2.990 1.00 96.94 98 VAL A C 1
ATOM 765 O O . VAL A 1 98 ? 2.239 -9.212 3.332 1.00 96.94 98 VAL A O 1
ATOM 768 N N . TRP A 1 99 ? 3.786 -9.197 1.727 1.00 96.06 99 TRP A N 1
ATOM 769 C CA . TRP A 1 99 ? 2.814 -9.550 0.691 1.00 96.06 99 TRP A CA 1
ATOM 770 C C . TRP A 1 99 ? 2.288 -10.985 0.803 1.00 96.06 99 TRP A C 1
ATOM 772 O O . TRP A 1 99 ? 1.116 -11.215 0.500 1.00 96.06 99 TRP A O 1
ATOM 782 N N . SER A 1 100 ? 3.086 -11.937 1.300 1.00 92.75 100 SER A N 1
ATOM 783 C CA . SER A 1 100 ? 2.581 -13.283 1.614 1.00 92.75 100 SER A CA 1
ATOM 784 C C . SER A 1 100 ? 1.555 -13.262 2.750 1.00 92.75 100 SER A C 1
ATOM 786 O O . SER A 1 100 ? 0.636 -14.083 2.780 1.00 92.75 100 SER A O 1
ATOM 788 N N . MET A 1 101 ? 1.668 -12.307 3.676 1.00 93.31 101 MET A N 1
ATOM 789 C CA . MET A 1 101 ? 0.701 -12.126 4.754 1.00 93.31 101 MET A CA 1
ATOM 790 C C . MET A 1 101 ? -0.635 -11.578 4.243 1.00 93.31 101 MET A C 1
ATOM 792 O O . MET A 1 101 ? -1.695 -12.000 4.709 1.00 93.31 101 MET A O 1
ATOM 796 N N . VAL A 1 102 ? -0.604 -10.703 3.232 1.00 87.69 102 VAL A N 1
ATOM 797 C CA . VAL A 1 102 ? -1.815 -10.250 2.524 1.00 87.69 102 VAL A CA 1
ATOM 798 C C . VAL A 1 102 ? -2.521 -11.431 1.854 1.00 87.69 102 VAL A C 1
ATOM 800 O O . VAL A 1 102 ? -3.734 -11.578 2.005 1.00 87.69 102 VAL A O 1
ATOM 803 N N . GLU A 1 103 ? -1.769 -12.294 1.163 1.00 81.56 103 GLU A N 1
ATOM 804 C CA . GLU A 1 103 ? -2.293 -13.523 0.552 1.00 81.56 103 GLU A CA 1
ATOM 805 C C . GLU A 1 103 ? -2.931 -14.449 1.593 1.00 81.56 103 GLU A C 1
ATOM 807 O O . GLU A 1 103 ? -4.090 -14.845 1.455 1.00 81.56 103 GLU A O 1
ATOM 812 N N . SER A 1 104 ? -2.194 -14.747 2.665 1.00 82.44 104 SER A N 1
ATOM 813 C CA . SER A 1 104 ? -2.628 -15.660 3.730 1.00 82.44 104 SER A CA 1
ATOM 814 C C . SER A 1 104 ? -3.895 -15.163 4.428 1.00 82.44 104 SER A C 1
ATOM 816 O O . SER A 1 104 ? -4.785 -15.940 4.761 1.00 82.44 104 SER A O 1
ATOM 818 N N . ASN A 1 105 ? -4.024 -13.848 4.603 1.00 79.94 105 ASN A N 1
ATOM 819 C CA . ASN A 1 105 ? -5.201 -13.231 5.206 1.00 79.94 105 ASN A CA 1
ATOM 820 C C . ASN A 1 105 ? -6.436 -13.188 4.289 1.00 79.94 105 ASN A C 1
ATOM 822 O O . ASN A 1 105 ? -7.527 -12.818 4.737 1.00 79.94 105 ASN A O 1
ATOM 826 N N . ASN A 1 106 ? -6.298 -13.593 3.024 1.00 72.19 106 ASN A N 1
ATOM 827 C CA . ASN A 1 106 ? -7.436 -13.782 2.136 1.00 72.19 106 ASN A CA 1
ATOM 828 C C . ASN A 1 106 ? -8.154 -15.132 2.357 1.00 72.19 106 ASN A C 1
ATOM 830 O O . ASN A 1 106 ? -9.243 -15.325 1.818 1.00 72.19 106 ASN A O 1
ATOM 834 N N . ASP A 1 107 ? -7.614 -16.051 3.167 1.00 75.12 107 ASP A N 1
ATOM 835 C CA . ASP A 1 107 ? -8.381 -17.183 3.705 1.00 75.12 107 ASP A CA 1
ATOM 836 C C . ASP A 1 107 ? -9.159 -16.736 4.963 1.00 75.12 107 ASP A C 1
ATOM 838 O O . ASP A 1 107 ? -8.572 -16.591 6.037 1.00 75.12 107 ASP A O 1
ATOM 842 N N . PRO A 1 108 ? -10.492 -16.531 4.888 1.00 67.12 108 PRO A N 1
ATOM 843 C CA . PRO A 1 108 ? -11.271 -16.083 6.039 1.00 67.12 108 PRO A CA 1
ATOM 844 C C . PRO A 1 108 ? -11.425 -17.157 7.126 1.00 67.12 108 PRO A C 1
ATOM 846 O O . PRO A 1 108 ? -11.937 -16.841 8.198 1.00 67.12 108 PRO A O 1
ATOM 849 N N . THR A 1 109 ? -11.052 -18.413 6.860 1.00 75.12 109 THR A N 1
ATOM 850 C CA . THR A 1 109 ? -11.178 -19.512 7.829 1.00 75.12 109 THR A CA 1
ATOM 851 C C . THR A 1 109 ? -9.957 -19.649 8.731 1.00 75.12 109 THR A C 1
ATOM 853 O O . THR A 1 109 ? -10.105 -20.094 9.865 1.00 75.12 109 THR A O 1
ATOM 856 N N . ASN A 1 110 ? -8.785 -19.204 8.266 1.00 81.38 110 ASN A N 1
ATOM 857 C CA . ASN A 1 110 ? -7.512 -19.305 8.983 1.00 81.38 110 ASN A CA 1
ATOM 858 C C . ASN A 1 110 ? -6.720 -17.993 8.903 1.00 81.38 110 ASN A C 1
ATOM 860 O O . ASN A 1 110 ? -5.518 -17.994 8.641 1.00 81.38 110 ASN A O 1
ATOM 864 N N . ALA A 1 111 ? -7.400 -16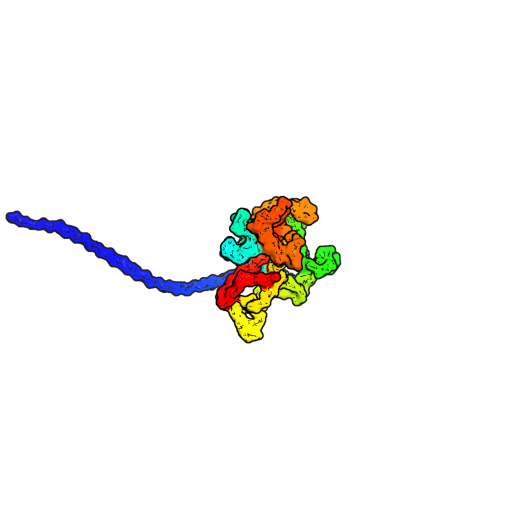.862 9.098 1.00 83.31 111 ALA A N 1
ATOM 865 C CA . ALA A 1 111 ? -6.758 -15.559 9.007 1.00 83.31 111 ALA A CA 1
ATOM 866 C C . ALA A 1 111 ? -5.653 -15.422 10.083 1.00 83.31 111 ALA A C 1
ATOM 868 O O . ALA A 1 111 ? -5.952 -15.546 11.274 1.00 83.31 111 ALA A O 1
ATOM 869 N N . PRO A 1 112 ? -4.394 -15.133 9.699 1.00 86.94 112 PRO A N 1
ATOM 870 C CA . PRO A 1 112 ? -3.265 -15.036 10.630 1.00 86.94 112 PRO A CA 1
ATOM 871 C C . PRO A 1 112 ? -3.349 -13.816 11.557 1.00 86.94 112 PRO A C 1
ATOM 873 O O . PRO A 1 112 ? -2.682 -13.771 12.585 1.00 86.94 112 PRO A O 1
ATOM 876 N N . TYR A 1 113 ? -4.184 -12.835 11.211 1.00 87.50 113 TYR A N 1
ATOM 877 C CA . TYR A 1 113 ? -4.503 -11.684 12.045 1.00 87.50 113 TYR A CA 1
ATOM 878 C C . TYR A 1 113 ? -5.922 -11.187 11.743 1.00 87.50 113 TYR A C 1
ATOM 880 O O . TYR A 1 113 ? -6.505 -11.453 10.688 1.00 87.50 113 TYR A O 1
ATOM 888 N N . THR A 1 114 ? -6.492 -10.429 12.676 1.00 87.25 114 THR A N 1
ATOM 889 C CA . THR A 1 114 ? -7.825 -9.829 12.536 1.00 87.25 114 THR A CA 1
ATOM 890 C C . THR A 1 114 ? -7.770 -8.343 12.870 1.00 87.25 114 THR A C 1
ATOM 892 O O . THR A 1 114 ? -6.876 -7.889 13.577 1.00 87.25 114 THR A O 1
ATOM 895 N N . PHE A 1 115 ? -8.698 -7.576 12.304 1.00 90.12 115 PHE A N 1
ATOM 896 C CA . PHE A 1 115 ? -8.834 -6.139 12.532 1.00 90.12 115 PHE A CA 1
ATOM 897 C C . PHE A 1 115 ? -10.270 -5.706 12.234 1.00 90.12 115 PHE A C 1
ATOM 899 O O . PHE A 1 115 ? -11.015 -6.419 11.549 1.00 90.12 115 PHE A O 1
ATOM 906 N N . SER A 1 116 ? -10.663 -4.546 12.746 1.00 91.44 116 SER A N 1
ATOM 907 C CA . SER A 1 116 ? -11.937 -3.906 12.420 1.00 91.44 116 SER A CA 1
ATOM 908 C C . SER A 1 116 ? -11.742 -2.814 11.369 1.00 91.44 116 SER A C 1
ATOM 910 O O . SER A 1 116 ? -10.666 -2.233 11.231 1.00 91.44 116 SER A O 1
ATOM 912 N N . VAL A 1 117 ? -12.794 -2.537 10.604 1.00 93.81 117 VAL A N 1
ATOM 913 C CA . VAL A 1 117 ? -12.827 -1.409 9.671 1.00 93.81 117 VAL A CA 1
ATOM 914 C C . VAL A 1 117 ? -14.015 -0.550 10.036 1.00 93.81 117 VAL A C 1
ATOM 916 O O . VAL A 1 117 ? -15.149 -1.027 10.006 1.00 93.81 117 VAL A O 1
ATOM 919 N N . ARG A 1 118 ? -13.776 0.715 10.366 1.00 94.69 118 ARG A N 1
ATOM 920 C CA . ARG A 1 118 ? -14.845 1.660 10.681 1.00 94.69 118 ARG A CA 1
ATOM 921 C C . ARG A 1 118 ? -14.955 2.716 9.603 1.00 94.69 118 ARG A C 1
ATOM 923 O O . ARG A 1 118 ? -13.961 3.326 9.216 1.00 94.69 118 ARG A O 1
ATOM 930 N N . CYS A 1 119 ? -16.176 2.978 9.158 1.00 95.56 119 CYS A N 1
ATOM 931 C CA . CYS A 1 119 ? -16.443 4.124 8.302 1.00 95.56 119 CYS A CA 1
ATOM 932 C C . CYS A 1 119 ? -16.533 5.383 9.167 1.00 95.56 119 CYS A C 1
ATOM 934 O O . CYS A 1 119 ? -17.411 5.536 10.021 1.00 95.56 119 CYS A O 1
ATOM 936 N N . GLY A 1 120 ? -15.564 6.270 8.974 1.00 92.56 120 GLY A N 1
ATOM 937 C CA . GLY A 1 120 ? -15.429 7.509 9.714 1.00 92.56 120 GLY A CA 1
ATOM 938 C C . GLY A 1 120 ? -16.498 8.525 9.344 1.00 92.56 120 GLY A C 1
ATOM 939 O O . GLY A 1 120 ? -17.005 8.589 8.227 1.00 92.56 120 GLY A O 1
ATOM 940 N N . LYS A 1 121 ? -16.810 9.390 10.298 1.00 90.31 121 LYS A N 1
ATOM 941 C CA . LYS A 1 121 ? -17.706 10.534 10.158 1.00 90.31 121 LYS A CA 1
ATOM 942 C C . LYS A 1 121 ? -16.866 11.804 10.074 1.00 90.31 121 LYS A C 1
ATOM 944 O O . LYS A 1 121 ? -15.735 11.875 10.547 1.00 90.31 121 LYS A O 1
ATOM 949 N N . LYS A 1 122 ? -17.446 12.887 9.548 1.00 85.56 122 LYS A N 1
ATOM 950 C CA . LYS A 1 122 ? -16.783 14.212 9.522 1.00 85.56 122 LYS A CA 1
ATOM 951 C C . LYS A 1 122 ? -16.405 14.727 10.921 1.00 85.56 122 LYS A C 1
ATOM 953 O O . LYS A 1 122 ? -15.590 15.634 11.045 1.00 85.56 122 LYS A O 1
ATOM 958 N N . THR A 1 123 ? -17.014 14.173 11.968 1.00 87.00 123 THR A N 1
ATOM 959 C CA . THR A 1 123 ? -16.746 14.494 13.373 1.00 87.00 123 THR A CA 1
ATOM 960 C C . THR A 1 123 ? -15.544 13.753 13.955 1.00 87.00 123 THR A C 1
ATOM 962 O O . THR A 1 123 ? -15.072 14.156 15.018 1.00 87.00 123 THR A O 1
ATOM 965 N N . ASP A 1 124 ? -15.031 12.710 13.299 1.00 90.06 124 ASP A N 1
ATOM 966 C CA . ASP A 1 124 ? -13.833 11.995 13.743 1.00 90.06 124 ASP A CA 1
ATOM 967 C C . ASP A 1 124 ? -12.596 12.878 13.587 1.00 90.06 124 ASP A C 1
ATOM 969 O O . ASP A 1 124 ? -12.337 13.408 12.508 1.00 90.06 124 ASP A O 1
ATOM 973 N N . LYS A 1 125 ? -11.814 13.043 14.663 1.00 87.81 125 LYS A N 1
ATOM 974 C CA . LYS A 1 125 ? -10.658 13.959 14.696 1.00 87.81 125 LYS A CA 1
ATOM 975 C C . LYS A 1 125 ? -9.686 13.710 13.537 1.00 87.81 125 LYS A C 1
ATOM 977 O O . LYS A 1 125 ? -9.255 14.675 12.913 1.00 87.81 125 LYS A O 1
ATOM 982 N N . SER A 1 126 ? -9.415 12.445 13.230 1.00 85.69 126 SER A N 1
ATOM 983 C CA . SER A 1 126 ? -8.512 12.031 12.153 1.00 85.69 126 SER A CA 1
ATOM 984 C C . SER A 1 126 ? -9.066 12.325 10.750 1.00 85.69 126 SER A C 1
ATOM 986 O O . SER A 1 126 ? -8.297 12.594 9.836 1.00 85.69 126 SER A O 1
ATOM 988 N N . CYS A 1 127 ? -10.394 12.402 10.593 1.00 88.31 127 CYS A N 1
ATOM 989 C CA . CYS A 1 127 ? -11.060 12.711 9.323 1.00 88.31 127 CYS A CA 1
ATOM 990 C C . CYS A 1 127 ? -11.476 14.188 9.173 1.00 88.31 127 CYS A C 1
ATOM 992 O O . CYS A 1 127 ? -11.835 14.620 8.075 1.00 88.31 127 CYS A O 1
ATOM 994 N N . LYS A 1 128 ? -11.447 14.985 10.255 1.00 76.19 128 LYS A N 1
ATOM 995 C CA . LYS A 1 128 ? -11.974 16.368 10.308 1.00 76.19 128 LYS A CA 1
ATOM 996 C C . LYS A 1 128 ? -11.359 17.320 9.288 1.00 76.19 128 LYS A C 1
ATOM 998 O O . LYS A 1 128 ? -12.031 18.247 8.848 1.00 76.19 128 LYS A O 1
ATOM 1003 N N . SER A 1 129 ? -10.093 17.122 8.929 1.00 73.81 129 SER A N 1
ATOM 1004 C CA . SER A 1 129 ? -9.415 17.978 7.951 1.00 73.81 129 SER A CA 1
ATOM 1005 C C . SER A 1 129 ? -9.931 17.763 6.527 1.00 73.81 129 SER A C 1
ATOM 1007 O O . SER A 1 129 ? -9.669 18.599 5.666 1.00 73.81 129 SER A O 1
ATOM 1009 N N . GLY A 1 130 ? -10.643 16.657 6.270 1.00 71.19 130 GLY A N 1
ATOM 1010 C CA . GLY A 1 130 ? -11.042 16.251 4.926 1.00 71.19 130 GLY A CA 1
ATOM 1011 C C . GLY A 1 130 ? -9.853 15.983 4.002 1.00 71.19 130 GLY A C 1
ATOM 1012 O O . GLY A 1 130 ? -10.026 16.069 2.793 1.00 71.19 130 GLY A O 1
ATOM 1013 N N . LYS A 1 131 ? -8.661 15.727 4.563 1.00 81.19 131 LYS A N 1
ATOM 1014 C CA . LYS A 1 131 ? -7.407 15.505 3.824 1.00 81.19 131 LYS A CA 1
ATOM 1015 C C . LYS A 1 131 ? -6.904 14.061 3.868 1.00 81.19 131 LYS A C 1
ATOM 1017 O O . LYS A 1 131 ? -5.959 13.751 3.164 1.00 81.19 131 LYS A O 1
ATOM 1022 N N . SER A 1 132 ? -7.488 13.217 4.716 1.00 88.44 132 SER A N 1
ATOM 1023 C CA . SER A 1 132 ? -7.133 11.801 4.822 1.00 88.44 132 SER A CA 1
ATOM 1024 C C . SER A 1 132 ? -8.245 10.953 4.208 1.00 88.44 132 SER A C 1
ATOM 1026 O O . SER A 1 132 ? -9.434 11.267 4.350 1.00 88.44 132 SER A O 1
ATOM 1028 N N . VAL A 1 133 ? -7.833 9.901 3.506 1.00 93.12 133 VAL A N 1
ATOM 1029 C CA . VAL A 1 133 ? -8.700 8.842 2.978 1.00 93.12 133 VAL A CA 1
ATOM 1030 C C . VAL A 1 133 ? -8.800 7.665 3.953 1.00 93.12 133 VAL A C 1
ATOM 1032 O O . VAL A 1 133 ? -9.873 7.085 4.089 1.00 93.12 133 VAL A O 1
ATOM 1035 N N . GLY A 1 134 ? -7.742 7.379 4.708 1.00 94.25 134 GLY A N 1
ATOM 1036 C CA . GLY A 1 134 ? -7.698 6.363 5.753 1.00 94.25 134 GLY A CA 1
ATOM 1037 C C . GLY A 1 134 ? -6.735 6.759 6.870 1.00 94.25 134 GLY A C 1
ATOM 1038 O O . GLY A 1 134 ? -5.927 7.678 6.703 1.00 94.25 134 GLY A O 1
ATOM 1039 N N . VAL A 1 135 ? -6.912 6.133 8.033 1.00 93.56 135 VAL A N 1
ATOM 1040 C CA . VAL A 1 135 ? -5.959 6.127 9.148 1.00 93.56 135 VAL A CA 1
ATOM 1041 C C . VAL A 1 135 ? -6.055 4.781 9.851 1.00 93.56 135 VAL A C 1
ATOM 1043 O O . VAL A 1 135 ? -7.157 4.305 10.121 1.00 93.56 135 VAL A O 1
ATOM 1046 N N . THR A 1 136 ? -4.921 4.219 10.239 1.00 94.81 136 THR A N 1
ATOM 1047 C CA . THR A 1 136 ? -4.855 2.937 10.943 1.00 94.81 136 THR A CA 1
ATOM 1048 C C . THR A 1 136 ? -4.334 3.102 12.368 1.00 94.81 136 THR A C 1
ATOM 1050 O O . THR A 1 136 ? -3.371 3.829 12.601 1.00 94.81 136 THR A O 1
ATOM 1053 N N . ASP A 1 137 ? -4.963 2.426 13.335 1.00 93.50 137 ASP A N 1
ATOM 1054 C CA . ASP A 1 137 ? -4.422 2.295 14.692 1.00 93.50 137 ASP A CA 1
ATOM 1055 C C . ASP A 1 137 ? -3.293 1.253 14.697 1.00 93.50 137 ASP A C 1
ATOM 1057 O O . ASP A 1 137 ? -3.531 0.045 14.780 1.00 93.50 137 ASP A O 1
ATOM 1061 N N . SER A 1 138 ? -2.055 1.733 14.578 1.00 94.19 138 SER A N 1
ATOM 1062 C CA . SER A 1 138 ? -0.843 0.912 14.515 1.00 94.19 138 SER A CA 1
ATOM 1063 C C . SER A 1 138 ? -0.373 0.400 15.881 1.00 94.19 138 SER A C 1
ATOM 1065 O O . SER A 1 138 ? 0.658 -0.270 15.952 1.00 94.19 138 SER A O 1
ATOM 1067 N N . LYS A 1 139 ? -1.092 0.668 16.980 1.00 93.75 139 LYS A N 1
ATOM 1068 C CA . LYS A 1 139 ? -0.701 0.182 18.313 1.00 93.75 139 LYS A CA 1
ATOM 1069 C C . LYS A 1 139 ? -0.821 -1.337 18.420 1.00 93.75 139 LYS A C 1
ATOM 1071 O O . LYS A 1 139 ? -1.777 -1.918 17.899 1.00 93.75 139 LYS A O 1
ATOM 1076 N N . PRO A 1 140 ? 0.065 -2.000 19.184 1.00 92.56 140 PRO A N 1
ATOM 1077 C CA . PRO A 1 140 ? -0.161 -3.376 19.602 1.00 92.56 140 PRO A CA 1
ATOM 1078 C C . PRO A 1 140 ? -1.530 -3.540 20.262 1.00 92.56 140 PRO A C 1
ATOM 1080 O O . PRO A 1 140 ? -2.024 -2.643 20.946 1.00 92.56 140 PRO A O 1
ATOM 1083 N N . GLN A 1 141 ? -2.169 -4.679 20.031 1.00 87.38 141 GLN A N 1
ATOM 1084 C CA . GLN A 1 141 ? -3.481 -5.015 20.577 1.00 87.38 141 GLN A CA 1
ATOM 1085 C C . GLN A 1 141 ? -3.447 -5.020 22.120 1.00 87.38 141 GLN A C 1
ATOM 1087 O O . GLN A 1 141 ? -2.644 -5.741 22.709 1.00 87.38 141 GLN A O 1
ATOM 1092 N N . ASP A 1 142 ? -4.329 -4.262 22.785 1.00 83.88 142 ASP A N 1
ATOM 1093 C CA . ASP A 1 142 ? -4.501 -4.299 24.243 1.00 83.88 142 ASP A CA 1
ATOM 1094 C C . ASP A 1 142 ? -5.877 -4.869 24.634 1.00 83.88 142 ASP A C 1
ATOM 1096 O O . ASP A 1 142 ? -6.941 -4.310 24.372 1.00 83.88 142 ASP A O 1
ATOM 1100 N N . GLY A 1 143 ? -5.873 -6.050 25.256 1.00 83.81 143 GLY A N 1
ATOM 1101 C CA . GLY A 1 143 ? -7.106 -6.775 25.570 1.00 83.81 143 GLY A CA 1
ATOM 1102 C C . GLY A 1 143 ? -7.826 -7.296 24.318 1.00 83.81 143 GLY A C 1
ATOM 1103 O O . GLY A 1 143 ? -7.197 -7.704 23.345 1.00 83.81 143 GLY A O 1
ATOM 1104 N N . ASN A 1 144 ? -9.163 -7.305 24.345 1.00 79.50 144 ASN A N 1
ATOM 1105 C CA . ASN A 1 144 ? -9.987 -8.010 23.349 1.00 79.50 144 ASN A CA 1
ATOM 1106 C C . ASN A 1 144 ? -10.533 -7.119 22.214 1.00 79.50 144 ASN A C 1
ATOM 1108 O O . ASN A 1 144 ? -11.239 -7.615 21.337 1.00 79.50 144 ASN A O 1
ATOM 1112 N N . THR A 1 145 ? -10.275 -5.808 22.235 1.00 79.12 145 THR A N 1
ATOM 1113 C CA . THR A 1 145 ? -10.842 -4.863 21.257 1.00 79.12 145 THR A CA 1
ATOM 1114 C C . THR A 1 145 ? -9.955 -4.759 20.030 1.00 79.12 145 THR A C 1
ATOM 1116 O O . THR A 1 145 ? -8.905 -4.133 20.117 1.00 79.12 145 THR A O 1
ATOM 1119 N N . LEU A 1 146 ? -10.355 -5.354 18.905 1.00 85.06 146 LEU A N 1
ATOM 1120 C CA . LEU A 1 146 ? -9.558 -5.318 17.675 1.00 85.06 146 LEU A CA 1
ATOM 1121 C C . LEU A 1 146 ? -9.149 -3.890 17.293 1.00 85.06 146 LEU A C 1
ATOM 1123 O O . LEU A 1 146 ? -9.998 -2.995 17.250 1.00 85.06 146 LEU A O 1
ATOM 1127 N N . ARG A 1 147 ? -7.867 -3.719 16.957 1.00 90.25 147 ARG A N 1
ATOM 1128 C CA . ARG A 1 147 ? -7.346 -2.506 16.316 1.00 90.25 147 ARG A CA 1
ATOM 1129 C C . ARG A 1 147 ? -8.079 -2.227 15.004 1.00 90.25 147 ARG A C 1
ATOM 1131 O O . ARG A 1 147 ? -8.517 -3.146 14.304 1.00 90.25 147 ARG A O 1
ATOM 1138 N N . GLU A 1 148 ? -8.224 -0.943 14.706 1.00 91.56 148 GLU A N 1
ATOM 1139 C CA . GLU A 1 148 ? -9.143 -0.441 13.690 1.00 91.56 148 GLU A CA 1
ATOM 1140 C C . GLU A 1 148 ? -8.406 0.272 12.554 1.00 91.56 148 GLU A C 1
ATOM 1142 O O . GLU A 1 148 ? -7.496 1.069 12.784 1.00 91.56 148 GLU A O 1
ATOM 1147 N N . MET A 1 149 ? -8.876 0.041 11.329 1.00 94.69 149 MET A N 1
ATOM 1148 C CA . MET A 1 149 ? -8.683 0.949 10.200 1.00 94.69 149 MET A CA 1
ATOM 1149 C C . MET A 1 149 ? -9.891 1.887 10.096 1.00 94.69 149 MET A C 1
ATOM 1151 O O . MET A 1 149 ? -11.017 1.446 9.838 1.00 94.69 149 MET A O 1
ATOM 1155 N N . LEU A 1 150 ? -9.668 3.183 10.282 1.00 95.56 150 LEU A N 1
ATOM 1156 C CA . LEU A 1 150 ? -10.665 4.231 10.115 1.00 95.56 150 LEU A CA 1
ATOM 1157 C C . LEU A 1 150 ? -10.640 4.747 8.676 1.00 95.56 150 LEU A C 1
ATOM 1159 O O . LEU A 1 150 ? -9.713 5.447 8.275 1.00 95.56 150 LEU A O 1
ATOM 1163 N N . ILE A 1 151 ? -11.691 4.468 7.909 1.00 96.81 151 ILE A N 1
ATOM 1164 C CA . ILE A 1 151 ? -11.808 4.927 6.522 1.00 96.81 151 ILE A CA 1
ATOM 1165 C C . ILE A 1 151 ? -12.621 6.215 6.481 1.00 96.81 151 ILE A C 1
ATOM 1167 O O . ILE A 1 151 ? -13.802 6.238 6.827 1.00 96.81 151 ILE A O 1
ATOM 1171 N N . CYS A 1 152 ? -11.986 7.311 6.081 1.00 96.31 152 CYS A N 1
ATOM 1172 C CA . CYS A 1 152 ? -12.578 8.638 6.155 1.00 96.31 152 CYS A CA 1
ATOM 1173 C C . CYS A 1 152 ? -13.561 8.908 5.004 1.00 96.31 152 CYS A C 1
ATOM 1175 O O . CYS A 1 152 ? -13.407 8.362 3.914 1.00 96.31 152 CYS A O 1
ATOM 1177 N N . PRO A 1 153 ? -14.522 9.844 5.172 1.00 95.56 153 PRO A N 1
ATOM 1178 C CA . PRO A 1 153 ? -15.499 10.170 4.131 1.00 95.56 153 PRO A CA 1
ATOM 1179 C C . PRO A 1 153 ? -14.905 10.548 2.769 1.00 95.56 153 PRO A C 1
ATOM 1181 O O . PRO A 1 153 ? -15.588 10.411 1.760 1.00 95.56 153 PRO A O 1
ATOM 1184 N N . LEU A 1 154 ? -13.665 11.055 2.729 1.00 94.19 154 LEU A N 1
ATOM 1185 C CA . LEU A 1 154 ? -12.981 11.377 1.477 1.00 94.19 154 LEU A CA 1
ATOM 1186 C C . LEU A 1 154 ? -12.819 10.134 0.592 1.00 94.19 154 LEU A C 1
ATOM 1188 O O . LEU A 1 154 ? -13.092 10.237 -0.594 1.00 94.19 154 LEU A O 1
ATOM 1192 N N . PHE A 1 155 ? -12.497 8.971 1.169 1.00 95.19 155 PHE A N 1
ATOM 1193 C CA . PHE A 1 155 ? -12.340 7.699 0.450 1.00 95.19 155 PHE A CA 1
ATOM 1194 C C . PHE A 1 155 ? -13.575 7.323 -0.380 1.00 95.19 155 PHE A C 1
ATOM 1196 O O . PHE A 1 155 ? -13.498 6.684 -1.426 1.00 95.19 155 PHE A O 1
ATOM 1203 N N . PHE A 1 156 ? -14.763 7.697 0.090 1.00 94.94 156 PHE A N 1
ATOM 1204 C CA . PHE A 1 156 ? -16.019 7.306 -0.545 1.00 94.94 156 PHE A CA 1
ATOM 1205 C C . PHE A 1 156 ? -16.504 8.295 -1.598 1.00 94.94 156 PHE A C 1
ATOM 1207 O O . PHE A 1 156 ? -17.490 8.005 -2.269 1.00 94.94 156 PHE A O 1
ATOM 1214 N N . LYS A 1 157 ? -15.848 9.448 -1.760 1.00 92.44 157 LYS A N 1
ATOM 1215 C CA . LYS A 1 157 ? -16.272 10.424 -2.761 1.00 92.44 157 LYS A CA 1
ATOM 1216 C C . LYS A 1 157 ? -15.866 10.000 -4.168 1.00 92.44 157 LYS A C 1
ATOM 1218 O O . LYS A 1 157 ? -14.760 9.511 -4.380 1.00 92.44 157 LYS A O 1
ATOM 1223 N N . ASP A 1 158 ? -16.737 10.304 -5.123 1.00 87.50 158 ASP A N 1
ATOM 1224 C CA . ASP A 1 158 ? -16.499 10.083 -6.554 1.00 87.50 158 ASP A CA 1
ATOM 1225 C C . ASP A 1 158 ? -15.399 10.993 -7.134 1.00 87.50 158 ASP A C 1
ATOM 1227 O O . ASP A 1 158 ? -14.965 10.783 -8.260 1.00 87.50 158 ASP A O 1
ATOM 1231 N N . ASP A 1 159 ? -14.971 12.021 -6.393 1.00 86.69 159 ASP A N 1
ATOM 1232 C CA . ASP A 1 159 ? -13.917 12.966 -6.776 1.00 86.69 159 ASP A CA 1
ATOM 1233 C C . ASP A 1 159 ? -12.630 12.826 -5.936 1.00 86.69 159 ASP A C 1
ATOM 1235 O O . ASP A 1 159 ? -11.760 13.702 -5.981 1.00 86.69 159 ASP A O 1
ATOM 1239 N N . SER A 1 160 ? -12.481 11.745 -5.156 1.00 87.50 160 SER A N 1
ATOM 1240 C CA . SER A 1 160 ? -11.246 11.490 -4.400 1.00 87.50 160 SER A CA 1
ATOM 1241 C C . SER A 1 160 ? -10.118 11.050 -5.319 1.00 87.50 160 SER A C 1
ATOM 1243 O O . SER A 1 160 ? -10.147 9.964 -5.895 1.00 87.50 160 SER A O 1
ATOM 1245 N N . LYS A 1 161 ? -9.067 11.860 -5.394 1.00 85.81 161 LYS A N 1
ATOM 1246 C CA . LYS A 1 161 ? -7.925 11.610 -6.278 1.00 85.81 161 LYS A CA 1
ATOM 1247 C C . LYS A 1 161 ? -7.241 10.270 -6.012 1.00 85.81 161 LYS A C 1
ATOM 1249 O O . LYS A 1 161 ? -6.711 9.673 -6.926 1.00 85.81 161 LYS A O 1
ATOM 1254 N N . GLU A 1 162 ? -7.272 9.784 -4.783 1.00 85.12 162 GLU A N 1
ATOM 1255 C CA . GLU A 1 162 ? -6.561 8.584 -4.351 1.00 85.12 162 GLU A CA 1
ATOM 1256 C C . GLU A 1 162 ? -7.414 7.312 -4.496 1.00 85.12 162 GLU A C 1
ATOM 1258 O O . GLU A 1 162 ? -6.884 6.211 -4.565 1.00 85.12 162 GLU A O 1
ATOM 1263 N N . THR A 1 163 ? -8.749 7.431 -4.528 1.00 90.19 163 THR A N 1
ATOM 1264 C CA . THR A 1 163 ? -9.651 6.276 -4.313 1.00 90.19 163 THR A CA 1
ATOM 1265 C C . THR A 1 163 ? -10.884 6.254 -5.219 1.00 90.19 163 THR A C 1
ATOM 1267 O O . THR A 1 163 ? -11.817 5.472 -4.994 1.00 90.19 163 THR A O 1
ATOM 1270 N N . THR A 1 164 ? -10.931 7.113 -6.243 1.00 88.69 164 THR A N 1
ATOM 1271 C CA . THR A 1 164 ? -12.071 7.176 -7.176 1.00 88.69 164 THR A CA 1
ATOM 1272 C C . THR A 1 164 ? -12.244 5.873 -7.956 1.00 88.69 164 THR A C 1
ATOM 1274 O O . THR A 1 164 ? -13.374 5.501 -8.279 1.00 88.69 164 THR A O 1
ATOM 1277 N N . HIS A 1 165 ? -11.162 5.149 -8.252 1.00 89.25 165 HIS A N 1
ATOM 1278 C CA . HIS A 1 165 ? -11.217 3.968 -9.104 1.00 89.25 165 HIS A CA 1
ATOM 1279 C C . HIS A 1 165 ? -11.015 2.663 -8.329 1.00 89.25 165 HIS A C 1
ATOM 1281 O O . HIS A 1 165 ? -10.330 2.597 -7.312 1.00 89.25 165 HIS A O 1
ATOM 1287 N N . ASN A 1 166 ? -11.615 1.597 -8.851 1.00 88.19 166 ASN A N 1
ATOM 1288 C CA . ASN A 1 166 ? -11.226 0.227 -8.531 1.00 88.19 166 ASN A CA 1
ATOM 1289 C C . ASN A 1 166 ? -10.196 -0.251 -9.563 1.00 88.19 166 ASN A C 1
ATOM 1291 O O . ASN A 1 166 ? -10.064 0.336 -10.642 1.00 88.19 166 ASN A O 1
ATOM 1295 N N . LEU A 1 167 ? -9.497 -1.344 -9.273 1.00 87.38 167 LEU A N 1
ATOM 1296 C CA . LEU A 1 167 ? -8.437 -1.877 -10.135 1.00 87.38 167 LEU A CA 1
ATOM 1297 C C . LEU A 1 167 ? -8.948 -2.290 -11.530 1.00 87.38 167 LEU A C 1
ATOM 1299 O O . LEU A 1 167 ? -8.211 -2.234 -12.515 1.00 87.38 167 LEU A O 1
ATOM 1303 N N . ASP A 1 168 ? -10.223 -2.665 -11.632 1.00 86.31 168 ASP A N 1
ATOM 1304 C CA . ASP A 1 168 ? -10.912 -3.056 -12.867 1.00 86.31 168 ASP A CA 1
ATOM 1305 C C . ASP A 1 168 ? -11.654 -1.907 -13.573 1.00 86.31 168 ASP A C 1
ATOM 1307 O O . ASP A 1 168 ? -12.340 -2.144 -14.569 1.00 86.31 168 ASP A O 1
ATOM 1311 N N . PHE A 1 169 ? -11.501 -0.660 -13.106 1.00 84.75 169 PHE A N 1
ATOM 1312 C CA . PHE A 1 169 ? -12.156 0.508 -13.705 1.00 84.75 169 PHE A CA 1
ATOM 1313 C C . PHE A 1 169 ? -11.765 0.721 -15.177 1.00 84.75 169 PHE A C 1
ATOM 1315 O O . PHE A 1 169 ? -12.607 1.068 -16.007 1.00 84.75 169 PHE A O 1
ATOM 1322 N N . ARG A 1 170 ? -10.492 0.483 -15.517 1.00 83.38 170 ARG A N 1
ATOM 1323 C CA . ARG A 1 170 ? -9.996 0.457 -16.900 1.00 83.38 170 ARG A CA 1
ATOM 1324 C C . ARG A 1 170 ? -9.473 -0.928 -17.241 1.00 83.38 170 ARG A C 1
ATOM 1326 O O . ARG A 1 170 ? -9.142 -1.736 -16.375 1.00 83.38 170 ARG A O 1
ATOM 1333 N N . LYS A 1 171 ? -9.386 -1.208 -18.536 1.00 85.75 171 LYS A N 1
ATOM 1334 C CA . LYS A 1 171 ? -8.846 -2.478 -19.021 1.00 85.75 171 LYS A CA 1
ATOM 1335 C C . LYS A 1 171 ? -7.348 -2.383 -19.280 1.00 85.75 171 LYS A C 1
ATOM 1337 O O . LYS A 1 171 ? -6.831 -1.320 -19.612 1.00 85.75 171 LYS A O 1
ATOM 1342 N N . PHE A 1 172 ? -6.669 -3.521 -19.215 1.00 85.50 172 PHE A N 1
ATOM 1343 C CA . PHE A 1 172 ? -5.295 -3.675 -19.697 1.00 85.50 172 PHE A CA 1
ATOM 1344 C C . PHE A 1 172 ? -5.313 -4.105 -21.162 1.00 85.50 172 PHE A C 1
ATOM 1346 O O . PHE A 1 172 ? -5.001 -5.240 -21.509 1.00 85.50 172 PHE A O 1
ATOM 1353 N N . GLU A 1 173 ? -5.768 -3.203 -22.025 1.00 84.56 173 GLU A N 1
ATOM 1354 C CA . GLU A 1 173 ? -5.833 -3.421 -23.471 1.00 84.56 173 GLU A CA 1
ATOM 1355 C C . GLU A 1 173 ? -5.024 -2.340 -24.188 1.00 84.56 173 GLU A C 1
ATOM 1357 O O . GLU A 1 173 ? -4.887 -1.218 -23.696 1.00 84.56 173 GLU A O 1
ATOM 1362 N N . LYS A 1 174 ? -4.522 -2.641 -25.388 1.00 79.62 174 LYS A N 1
ATOM 1363 C CA . LYS A 1 174 ? -3.922 -1.611 -26.236 1.00 79.62 174 LYS A CA 1
ATOM 1364 C C . LYS A 1 174 ? -4.955 -0.496 -26.480 1.00 79.62 174 LYS A C 1
ATOM 1366 O O . LYS A 1 174 ? -6.045 -0.801 -26.976 1.00 79.62 174 LYS A O 1
ATOM 1371 N N . PRO A 1 175 ? -4.643 0.776 -26.165 1.00 76.19 175 PRO A N 1
ATOM 1372 C CA . PRO A 1 175 ? -5.589 1.870 -26.344 1.00 76.19 175 PRO A CA 1
ATOM 1373 C C . PRO A 1 175 ? -6.003 1.970 -27.812 1.00 76.19 175 PRO A C 1
ATOM 1375 O O . PRO A 1 175 ? -5.170 1.937 -28.726 1.00 76.19 175 PRO A O 1
ATOM 1378 N N . LYS A 1 176 ? -7.309 2.084 -28.052 1.00 77.19 176 LYS A N 1
ATOM 1379 C CA . LYS A 1 176 ? -7.833 2.378 -29.388 1.00 77.19 176 LYS A CA 1
ATOM 1380 C C . LYS A 1 176 ? -7.700 3.878 -29.637 1.00 77.19 176 LYS A C 1
ATOM 1382 O O . LYS A 1 176 ? -7.829 4.678 -28.716 1.00 77.19 176 LYS A O 1
ATOM 1387 N N . ARG A 1 177 ? -7.447 4.273 -30.888 1.00 69.12 177 ARG A N 1
ATOM 1388 C CA . ARG A 1 177 ? -7.323 5.690 -31.267 1.00 69.12 177 ARG A CA 1
ATOM 1389 C C . ARG A 1 177 ? -8.565 6.463 -30.797 1.00 69.12 177 ARG A C 1
ATOM 1391 O O . ARG A 1 177 ? -9.666 6.155 -31.243 1.00 69.12 177 ARG A O 1
ATOM 1398 N N . GLY A 1 178 ? -8.371 7.447 -29.915 1.00 65.06 178 GLY A N 1
ATOM 1399 C CA . GLY A 1 178 ? -9.448 8.268 -29.349 1.00 65.06 178 GLY A CA 1
ATOM 1400 C C . GLY A 1 178 ? -10.196 7.656 -28.155 1.00 65.06 178 GLY A C 1
ATOM 1401 O O . GLY A 1 178 ? -11.301 8.107 -27.868 1.00 65.06 178 GLY A O 1
ATOM 1402 N N . GLN A 1 179 ? -9.649 6.631 -27.486 1.00 65.06 179 GLN A N 1
ATOM 1403 C CA . GLN A 1 179 ? -10.223 6.054 -26.263 1.00 65.06 179 GLN A CA 1
ATOM 1404 C C . GLN A 1 179 ? -9.214 6.045 -25.105 1.00 65.06 179 GLN A C 1
ATOM 1406 O O . GLN A 1 179 ? -8.184 5.379 -25.191 1.00 65.06 179 GLN A O 1
ATOM 1411 N N . ASP A 1 180 ? -9.585 6.683 -23.991 1.00 66.88 180 ASP A N 1
ATOM 1412 C CA . ASP A 1 180 ? -8.820 6.711 -22.728 1.00 66.88 180 ASP A CA 1
ATOM 1413 C C . ASP A 1 180 ? -9.282 5.623 -21.736 1.00 66.88 180 ASP A C 1
ATOM 1415 O O . ASP A 1 180 ? -9.169 5.748 -20.519 1.00 66.88 180 ASP A O 1
ATOM 1419 N N . ASN A 1 181 ? -9.832 4.520 -22.246 1.00 74.69 181 ASN A N 1
ATOM 1420 C CA . ASN A 1 181 ? -10.421 3.441 -21.442 1.00 74.69 181 ASN A CA 1
ATOM 1421 C C . ASN A 1 181 ? -9.414 2.370 -20.984 1.00 74.69 181 ASN A C 1
ATOM 1423 O O . ASN A 1 181 ? -9.820 1.310 -20.498 1.00 74.69 181 ASN A O 1
ATOM 1427 N N . SER A 1 182 ? -8.116 2.625 -21.156 1.00 84.38 182 SER A N 1
ATOM 1428 C CA . SER A 1 182 ? -7.047 1.685 -20.823 1.00 84.38 182 SER A CA 1
ATOM 1429 C C . SER A 1 182 ? -6.120 2.240 -19.750 1.00 84.38 182 SER A C 1
ATOM 1431 O O . SER A 1 182 ? -5.742 3.414 -19.794 1.00 84.38 182 SER A O 1
ATOM 1433 N N . TRP A 1 183 ? -5.706 1.375 -18.821 1.00 84.62 183 TRP A N 1
ATOM 1434 C CA . TRP A 1 183 ? -4.609 1.673 -17.894 1.00 84.62 183 TRP A CA 1
ATOM 1435 C C . TRP A 1 183 ? -3.287 1.905 -18.635 1.00 84.62 183 TRP A C 1
ATOM 1437 O O . TRP A 1 183 ? -2.442 2.661 -18.175 1.00 84.62 183 TRP A O 1
ATOM 1447 N N . CYS A 1 184 ? -3.138 1.322 -19.824 1.00 85.44 184 CYS A N 1
ATOM 1448 C CA . CYS A 1 184 ? -1.905 1.351 -20.601 1.00 85.44 184 CYS A CA 1
ATOM 1449 C C . CYS A 1 184 ? -1.839 2.521 -21.587 1.00 85.44 184 CYS A C 1
ATOM 1451 O O . CYS A 1 184 ? -0.937 2.553 -22.416 1.00 85.44 184 CYS A O 1
ATOM 1453 N N . ALA A 1 185 ? -2.798 3.452 -21.577 1.00 81.75 185 ALA A N 1
ATOM 1454 C CA . ALA A 1 185 ? -2.766 4.590 -22.493 1.00 81.75 185 ALA A CA 1
ATOM 1455 C C . ALA A 1 185 ? -1.553 5.514 -22.210 1.00 81.75 185 ALA A C 1
ATOM 1457 O O . ALA A 1 185 ? -1.342 5.893 -21.056 1.00 81.75 185 ALA A O 1
ATOM 1458 N N . PRO A 1 186 ? -0.755 5.883 -23.237 1.00 73.94 186 PRO A N 1
ATOM 1459 C CA . PRO A 1 186 ? 0.385 6.784 -23.074 1.00 73.94 186 PRO A CA 1
ATOM 1460 C C . PRO A 1 186 ? -0.024 8.137 -22.483 1.00 73.94 186 PRO A C 1
ATOM 1462 O O . PRO A 1 186 ? -1.037 8.700 -22.887 1.00 73.94 186 PRO A O 1
ATOM 1465 N N . GLY A 1 187 ? 0.789 8.681 -21.574 1.00 68.12 187 GLY A N 1
ATOM 1466 C CA . GLY A 1 187 ? 0.569 10.009 -20.987 1.00 68.12 187 GLY A CA 1
ATOM 1467 C C . GLY A 1 187 ? -0.496 10.071 -19.888 1.00 68.12 187 GLY A C 1
ATOM 1468 O O . GLY A 1 187 ? -0.747 11.153 -19.362 1.00 68.12 187 GLY A O 1
ATOM 1469 N N . ASN A 1 188 ? -1.102 8.940 -19.506 1.00 68.19 188 ASN A N 1
ATOM 1470 C CA . ASN A 1 188 ? -1.862 8.878 -18.262 1.00 68.19 188 ASN A CA 1
ATOM 1471 C C . ASN A 1 188 ? -0.898 9.028 -17.082 1.00 68.19 188 ASN A C 1
ATOM 1473 O O . ASN A 1 188 ? -0.078 8.148 -16.825 1.00 68.19 188 ASN A O 1
ATOM 1477 N N . ASN A 1 189 ? -1.017 10.143 -16.368 1.00 64.62 189 ASN A N 1
ATOM 1478 C CA . ASN A 1 189 ? -0.296 10.360 -15.124 1.00 64.62 189 ASN A CA 1
ATOM 1479 C C . ASN A 1 189 ? -1.147 9.817 -13.974 1.00 64.62 189 ASN A C 1
ATOM 1481 O O . ASN A 1 189 ? -2.268 10.280 -13.771 1.00 64.62 189 ASN A O 1
ATOM 1485 N N . PHE A 1 190 ? -0.612 8.865 -13.212 1.00 66.69 190 PHE A 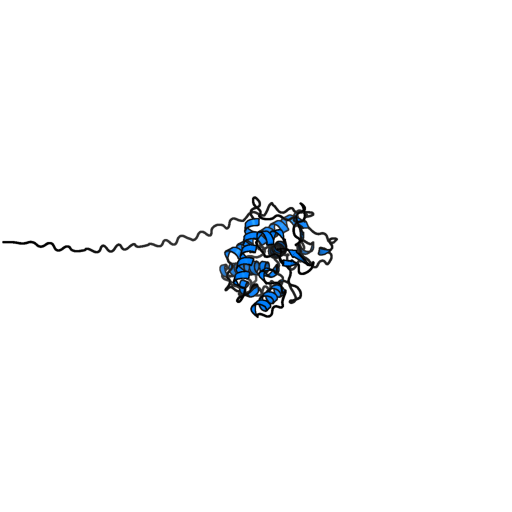N 1
ATOM 1486 C CA . PHE A 1 190 ? -1.285 8.288 -12.043 1.00 66.69 190 PHE A CA 1
ATOM 1487 C C . PHE A 1 190 ? -0.659 8.827 -10.758 1.00 66.69 190 PHE A C 1
ATOM 1489 O O . PHE A 1 190 ? -0.347 8.072 -9.842 1.00 66.69 190 PHE A O 1
ATOM 1496 N N . ILE A 1 191 ? -0.476 10.148 -10.699 1.00 58.09 191 ILE A N 1
ATOM 1497 C CA . ILE A 1 191 ? 0.291 10.835 -9.647 1.00 58.09 191 ILE A CA 1
ATOM 1498 C C . ILE A 1 191 ? -0.203 10.553 -8.211 1.00 58.09 191 ILE A C 1
ATOM 1500 O O . ILE A 1 191 ? 0.530 10.799 -7.253 1.00 58.09 191 ILE A O 1
ATOM 1504 N N . TRP A 1 192 ? -1.437 10.051 -8.060 1.00 57.88 192 TRP A N 1
ATOM 1505 C CA . TRP A 1 192 ? -2.081 9.730 -6.780 1.00 57.88 192 TRP A CA 1
ATOM 1506 C C . TRP A 1 192 ? -2.410 8.250 -6.590 1.00 57.88 192 TRP A C 1
ATOM 1508 O O . TRP A 1 192 ? -3.069 7.933 -5.606 1.00 57.88 192 TRP A O 1
ATOM 1518 N N . TYR A 1 193 ? -2.010 7.368 -7.515 1.00 76.62 193 TYR A N 1
ATOM 1519 C CA . TYR A 1 193 ? -2.399 5.955 -7.489 1.00 76.62 193 TYR A CA 1
ATOM 1520 C C . TYR A 1 193 ? -3.883 5.777 -7.162 1.00 76.62 193 TYR A C 1
ATOM 1522 O O . TYR A 1 193 ? -4.221 5.217 -6.127 1.00 76.62 193 TYR A O 1
ATOM 1530 N N . GLU A 1 194 ? -4.740 6.296 -8.052 1.00 83.00 194 GLU A N 1
ATOM 1531 C CA . GLU A 1 194 ? -6.181 6.573 -7.881 1.00 83.00 194 GLU A CA 1
ATOM 1532 C C . GLU A 1 194 ? -7.081 5.331 -7.646 1.00 83.00 194 GLU A C 1
ATOM 1534 O O . GLU A 1 194 ? -8.239 5.296 -8.066 1.00 83.00 194 GLU A O 1
ATOM 1539 N N . VAL A 1 195 ? -6.549 4.280 -7.024 1.00 91.12 195 VAL A N 1
ATOM 1540 C CA . VAL A 1 195 ? -7.109 2.946 -6.862 1.00 91.12 195 VAL A 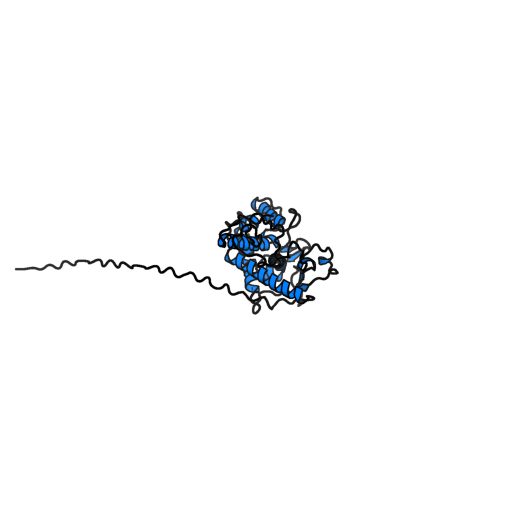CA 1
ATOM 1541 C C . VAL A 1 195 ? -7.378 2.680 -5.381 1.00 91.12 195 VAL A C 1
ATOM 1543 O O . VAL A 1 195 ? -6.456 2.567 -4.577 1.00 91.12 195 VAL A O 1
ATOM 1546 N N . ALA A 1 196 ? -8.640 2.453 -5.020 1.00 93.56 196 ALA A N 1
ATOM 1547 C CA . ALA A 1 196 ? -9.058 2.175 -3.643 1.00 93.56 196 ALA A CA 1
ATOM 1548 C C . ALA A 1 196 ? -8.287 1.006 -2.991 1.00 93.56 196 ALA A C 1
ATOM 1550 O O . ALA A 1 196 ? -7.951 1.062 -1.809 1.00 93.56 196 ALA A O 1
ATOM 1551 N N . GLY A 1 197 ? -7.967 -0.038 -3.765 1.00 94.38 197 GLY A N 1
ATOM 1552 C CA . GLY A 1 197 ? -7.170 -1.170 -3.285 1.00 94.38 197 GLY A CA 1
ATOM 1553 C C . GLY A 1 197 ? -5.716 -0.833 -2.951 1.00 94.38 197 GLY A C 1
ATOM 1554 O O . GLY A 1 197 ? -5.149 -1.463 -2.065 1.00 94.38 197 GLY A O 1
ATOM 1555 N N . HIS A 1 198 ? -5.124 0.179 -3.590 1.00 95.75 198 HIS A N 1
ATOM 1556 C CA . HIS A 1 198 ? -3.794 0.666 -3.224 1.00 95.75 198 HIS A CA 1
ATOM 1557 C C . HIS A 1 198 ? -3.823 1.325 -1.841 1.00 95.75 198 HIS A C 1
ATOM 1559 O O . HIS A 1 198 ? -3.057 0.938 -0.963 1.00 95.75 198 HIS A O 1
ATOM 1565 N N . THR A 1 199 ? -4.767 2.243 -1.611 1.00 95.44 199 THR A N 1
ATOM 1566 C CA . THR A 1 199 ? -4.950 2.881 -0.298 1.00 95.44 199 THR A CA 1
ATOM 1567 C C . THR A 1 199 ? -5.236 1.860 0.799 1.00 95.44 199 THR A C 1
ATOM 1569 O O . THR A 1 199 ? -4.654 1.938 1.872 1.00 95.44 199 THR A O 1
ATOM 1572 N N . LEU A 1 200 ? -6.106 0.876 0.558 1.00 95.75 200 LEU A N 1
ATOM 1573 C CA . LEU A 1 200 ? -6.384 -0.136 1.581 1.00 95.75 200 LEU A CA 1
ATOM 1574 C C . LEU A 1 200 ? -5.184 -1.048 1.840 1.00 95.75 200 LEU A C 1
ATOM 1576 O O . LEU A 1 200 ? -4.975 -1.423 2.989 1.00 95.75 200 LEU A O 1
ATOM 1580 N N . LEU A 1 201 ? -4.385 -1.376 0.819 1.00 96.25 201 LEU A N 1
ATOM 1581 C CA . LEU A 1 201 ? -3.134 -2.105 1.016 1.00 96.25 201 LEU A CA 1
ATOM 1582 C C . LEU A 1 201 ? -2.162 -1.302 1.890 1.00 96.25 201 LEU A C 1
ATOM 1584 O O . LEU A 1 201 ? -1.645 -1.859 2.850 1.00 96.25 201 LEU A O 1
ATOM 1588 N N . HIS A 1 202 ? -1.973 -0.014 1.593 1.00 97.38 202 HIS A N 1
ATOM 1589 C CA . HIS A 1 202 ? -1.171 0.913 2.398 1.00 97.38 202 HIS A CA 1
ATOM 1590 C C . HIS A 1 202 ? -1.629 0.918 3.864 1.00 97.38 202 HIS A C 1
ATOM 1592 O O . HIS A 1 202 ? -0.849 0.659 4.773 1.00 97.38 202 HIS A O 1
ATOM 1598 N N . GLU A 1 203 ? -2.920 1.135 4.111 1.00 96.12 203 GLU A N 1
ATOM 1599 C CA . GLU A 1 203 ? -3.437 1.210 5.480 1.00 96.12 203 GLU A CA 1
ATOM 1600 C C . GLU A 1 203 ? -3.309 -0.128 6.223 1.00 96.12 203 GLU A C 1
ATOM 1602 O O . GLU A 1 203 ? -2.960 -0.172 7.400 1.00 96.12 203 GLU A O 1
ATOM 1607 N N . MET A 1 204 ? -3.508 -1.251 5.529 1.00 95.38 204 MET A N 1
ATOM 1608 C CA . MET A 1 204 ? -3.314 -2.573 6.124 1.00 95.38 204 MET A CA 1
ATOM 1609 C C . MET A 1 204 ? -1.886 -2.791 6.631 1.00 95.38 204 MET A C 1
ATOM 1611 O O . MET A 1 204 ? -1.724 -3.486 7.636 1.00 95.38 204 MET A O 1
ATOM 1615 N N . THR A 1 205 ? -0.861 -2.225 5.979 1.00 97.06 205 THR A N 1
ATOM 1616 C CA . THR A 1 205 ? 0.526 -2.438 6.416 1.00 97.06 205 THR A CA 1
ATOM 1617 C C . THR A 1 205 ? 0.865 -1.708 7.713 1.00 97.06 205 THR A C 1
ATOM 1619 O O . THR A 1 205 ? 1.772 -2.141 8.423 1.00 97.06 205 THR A O 1
ATOM 1622 N N . HIS A 1 206 ? 0.107 -0.672 8.086 1.00 97.38 206 HIS A N 1
ATOM 1623 C CA . HIS A 1 206 ? 0.259 0.015 9.373 1.00 97.38 206 HIS A CA 1
ATOM 1624 C C . HIS A 1 206 ? -0.213 -0.817 10.574 1.00 97.38 206 HIS A C 1
ATOM 1626 O O . HIS A 1 206 ? 0.153 -0.513 11.708 1.00 97.38 206 HIS A O 1
ATOM 1632 N N . LEU A 1 207 ? -1.028 -1.860 10.382 1.00 95.50 207 LEU A N 1
ATOM 1633 C CA . LEU A 1 207 ? -1.527 -2.668 11.498 1.00 95.50 207 LEU A CA 1
ATOM 1634 C C . LEU A 1 207 ? -0.376 -3.420 12.184 1.00 95.50 207 LEU A C 1
ATOM 1636 O O . LEU A 1 207 ? 0.296 -4.238 11.553 1.00 95.50 207 LEU A O 1
ATOM 1640 N N . ASN A 1 208 ? -0.220 -3.254 13.504 1.00 95.88 208 ASN A N 1
ATOM 1641 C CA . ASN A 1 208 ? 0.773 -4.018 14.271 1.00 95.88 208 ASN A CA 1
ATOM 1642 C C . ASN A 1 208 ? 0.614 -5.527 14.066 1.00 95.88 208 ASN A C 1
ATOM 1644 O O . ASN A 1 208 ? 1.579 -6.212 13.759 1.00 95.88 208 ASN A O 1
ATOM 1648 N N . ALA A 1 209 ? -0.613 -6.040 14.198 1.00 93.75 209 ALA A N 1
ATOM 1649 C CA . ALA A 1 209 ? -0.885 -7.471 14.074 1.00 93.75 209 ALA A CA 1
ATOM 1650 C C . ALA A 1 209 ? -0.542 -8.018 12.676 1.00 93.75 209 ALA A C 1
ATOM 1652 O O . ALA A 1 209 ? -0.133 -9.169 12.550 1.00 93.75 209 ALA A O 1
ATOM 1653 N N . PHE A 1 210 ? -0.678 -7.193 11.631 1.00 94.50 210 PHE A N 1
ATOM 1654 C CA . PHE A 1 210 ? -0.240 -7.556 10.286 1.00 94.50 210 PHE A CA 1
ATOM 1655 C C . PHE A 1 210 ? 1.284 -7.657 10.215 1.00 94.50 210 PHE A C 1
ATOM 1657 O O . PHE A 1 210 ? 1.807 -8.677 9.769 1.00 94.50 210 PHE A O 1
ATOM 1664 N N . GLY A 1 211 ? 1.991 -6.620 10.671 1.00 96.50 211 GLY A N 1
ATOM 1665 C CA . GLY A 1 211 ? 3.451 -6.593 10.656 1.00 96.50 211 GLY A CA 1
ATOM 1666 C C . GLY A 1 211 ? 4.066 -7.708 11.502 1.00 96.50 211 GLY A C 1
ATOM 1667 O O . GLY A 1 211 ? 5.011 -8.364 11.071 1.00 96.50 211 GLY A O 1
ATOM 1668 N N . GLU A 1 212 ? 3.490 -7.972 12.674 1.00 96.31 212 GLU A N 1
ATOM 1669 C CA . GLU A 1 212 ? 3.905 -9.038 13.585 1.00 96.31 212 GLU A CA 1
ATOM 1670 C C . GLU A 1 212 ? 3.734 -10.410 12.927 1.00 96.31 212 GLU A C 1
ATOM 1672 O O . GLU A 1 212 ? 4.689 -11.186 12.859 1.00 96.31 212 GLU A O 1
ATOM 1677 N N . ALA A 1 213 ? 2.559 -10.679 12.346 1.00 94.75 213 ALA A N 1
ATOM 1678 C CA . ALA A 1 213 ? 2.307 -11.915 11.612 1.00 94.75 213 ALA A CA 1
ATOM 1679 C C . ALA A 1 213 ? 3.249 -12.068 10.403 1.00 94.75 213 ALA A C 1
ATOM 1681 O O . ALA A 1 213 ? 3.710 -13.171 10.109 1.00 94.75 213 ALA A O 1
ATOM 1682 N N . ALA A 1 214 ? 3.583 -10.963 9.730 1.00 96.31 214 ALA A N 1
ATOM 1683 C CA . ALA A 1 214 ? 4.548 -10.911 8.634 1.00 96.31 214 ALA A CA 1
ATOM 1684 C C . ALA A 1 214 ? 6.020 -10.962 9.095 1.00 96.31 214 ALA A C 1
ATOM 1686 O O . ALA A 1 214 ? 6.923 -10.914 8.257 1.00 96.31 214 ALA A O 1
ATOM 1687 N N . GLY A 1 215 ? 6.317 -11.038 10.395 1.00 96.06 215 GLY A N 1
ATOM 1688 C CA . GLY A 1 215 ? 7.693 -11.055 10.905 1.00 96.06 215 GLY A CA 1
ATOM 1689 C C . GLY A 1 215 ? 8.480 -9.770 10.605 1.00 96.06 215 GLY A C 1
ATOM 1690 O O . GLY A 1 215 ? 9.714 -9.802 10.464 1.00 96.06 215 GLY A O 1
ATOM 1691 N N . VAL A 1 216 ? 7.789 -8.637 10.464 1.00 95.94 216 VAL A N 1
ATOM 1692 C CA . VAL A 1 216 ? 8.409 -7.309 10.402 1.00 95.94 216 VAL A CA 1
ATOM 1693 C C . VAL A 1 216 ? 9.051 -7.030 11.765 1.00 95.94 216 VAL A C 1
ATOM 1695 O O . VAL A 1 216 ? 8.416 -7.284 12.784 1.00 95.94 216 VAL A O 1
ATOM 1698 N N . PRO A 1 217 ? 10.311 -6.567 11.838 1.00 95.12 217 PRO A N 1
ATOM 1699 C CA . PRO A 1 217 ? 10.926 -6.240 13.118 1.00 95.12 217 PRO A CA 1
ATOM 1700 C C . PRO A 1 217 ? 10.164 -5.133 13.848 1.00 95.12 217 PRO A C 1
ATOM 1702 O O . PRO A 1 217 ? 9.744 -4.151 13.232 1.00 95.12 217 PRO A O 1
ATOM 1705 N N . GLU A 1 218 ? 10.042 -5.285 15.164 1.00 96.00 218 GLU A N 1
ATOM 1706 C CA . GLU A 1 218 ? 9.504 -4.240 16.026 1.00 96.00 218 GLU A CA 1
ATOM 1707 C C . GLU A 1 218 ? 10.377 -2.979 15.918 1.00 96.00 218 GLU A C 1
ATOM 1709 O O . GLU A 1 218 ? 11.611 -3.051 15.880 1.00 96.00 218 GLU A O 1
ATOM 1714 N N . HIS A 1 219 ? 9.743 -1.818 15.851 1.00 93.25 219 HIS A N 1
ATOM 1715 C CA . HIS A 1 219 ? 10.402 -0.520 15.855 1.00 93.25 219 HIS A CA 1
ATOM 1716 C C . HIS A 1 219 ? 9.533 0.508 16.566 1.00 93.25 219 HIS A C 1
ATOM 1718 O O . HIS A 1 219 ? 8.378 0.261 16.902 1.00 93.25 219 HIS A O 1
ATOM 1724 N N . LYS A 1 220 ? 10.122 1.667 16.840 1.00 93.00 220 LYS A N 1
ATOM 1725 C CA . LYS A 1 220 ? 9.423 2.773 17.476 1.00 93.00 220 LYS A CA 1
ATOM 1726 C C . LYS A 1 220 ? 8.665 3.565 16.412 1.00 93.00 220 LYS A C 1
ATOM 1728 O O . LYS A 1 220 ? 9.308 4.079 15.502 1.00 93.00 220 LYS A O 1
ATOM 1733 N N . ASP A 1 221 ? 7.348 3.680 16.566 1.00 89.94 221 ASP A N 1
ATOM 1734 C CA . ASP A 1 221 ? 6.478 4.501 15.720 1.00 89.94 221 ASP A CA 1
ATOM 1735 C C . ASP A 1 221 ? 7.016 5.935 15.645 1.00 89.94 221 ASP A C 1
ATOM 1737 O O . ASP A 1 221 ? 7.350 6.554 16.669 1.00 89.94 221 ASP A O 1
ATOM 1741 N N . SER A 1 222 ? 7.107 6.454 14.424 1.00 81.31 222 SER A N 1
ATOM 1742 C CA . SER A 1 222 ? 7.757 7.734 14.132 1.00 81.31 222 SER A CA 1
ATOM 1743 C C . SER A 1 222 ? 7.022 8.958 14.699 1.00 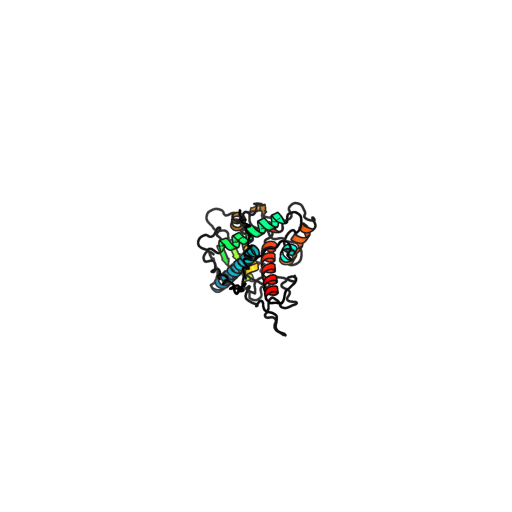81.31 222 SER A C 1
ATOM 1745 O O . SER A 1 222 ? 7.639 10.011 14.890 1.00 81.31 222 SER A O 1
ATOM 1747 N N . LYS A 1 223 ? 5.718 8.846 14.989 1.00 82.19 223 LYS A N 1
ATOM 1748 C CA . LYS A 1 223 ? 4.843 9.965 15.382 1.00 82.19 223 LYS A CA 1
ATOM 1749 C C . LYS A 1 223 ? 4.506 9.949 16.873 1.00 82.19 223 LYS A C 1
ATOM 1751 O O . LYS A 1 223 ? 4.550 10.993 17.526 1.00 82.19 223 LYS A O 1
ATOM 1756 N N . GLU A 1 224 ? 4.144 8.792 17.412 1.00 85.94 224 GLU A N 1
ATOM 1757 C CA . GLU A 1 224 ? 3.646 8.623 18.781 1.00 85.94 224 GLU A CA 1
ATOM 1758 C C . GLU A 1 224 ? 4.655 7.937 19.714 1.00 85.94 224 GLU A C 1
ATOM 1760 O O . GLU A 1 224 ? 4.533 8.042 20.936 1.00 85.94 224 GLU A O 1
ATOM 1765 N N . GLY A 1 225 ? 5.676 7.272 19.169 1.00 87.81 225 GLY A N 1
ATOM 1766 C CA . GLY A 1 225 ? 6.803 6.755 19.942 1.00 87.81 225 GLY A CA 1
ATOM 1767 C C . GLY A 1 225 ? 6.546 5.471 20.737 1.00 87.81 225 GLY A C 1
ATOM 1768 O O . GLY A 1 225 ? 7.348 5.156 21.620 1.00 87.81 225 GLY A O 1
ATOM 1769 N N . PHE A 1 226 ? 5.466 4.739 20.459 1.00 93.19 226 PHE A N 1
ATOM 1770 C CA . PHE A 1 226 ? 5.261 3.381 20.978 1.00 93.19 226 PHE A CA 1
ATOM 1771 C C . PHE A 1 226 ? 5.947 2.340 20.082 1.00 93.19 226 PHE A C 1
ATOM 1773 O O . PHE A 1 226 ? 6.320 2.645 18.955 1.00 93.19 226 PHE A O 1
ATOM 1780 N N . MET A 1 227 ? 6.130 1.117 20.582 1.00 95.75 227 MET A N 1
ATOM 1781 C CA . MET A 1 227 ? 6.695 0.029 19.782 1.00 95.75 227 MET A CA 1
ATOM 1782 C C . MET A 1 227 ? 5.616 -0.635 18.924 1.00 95.75 227 MET A C 1
ATOM 1784 O O . MET A 1 227 ? 4.519 -0.902 19.416 1.00 95.75 227 MET A O 1
ATOM 1788 N N . THR A 1 228 ? 5.917 -0.885 17.654 1.00 96.12 228 THR A N 1
ATOM 1789 C CA . THR A 1 228 ? 5.013 -1.517 16.694 1.00 96.12 228 THR A CA 1
ATOM 1790 C C . THR A 1 228 ? 5.775 -2.330 15.654 1.00 96.12 228 THR A C 1
ATOM 1792 O O . THR A 1 228 ? 6.948 -2.088 15.370 1.00 96.12 228 THR A O 1
ATOM 1795 N N . HIS A 1 229 ? 5.089 -3.303 15.071 1.00 96.88 229 HIS A N 1
ATOM 1796 C CA . HIS A 1 229 ? 5.518 -4.020 13.875 1.00 96.88 229 HIS A CA 1
ATOM 1797 C C . HIS A 1 229 ? 4.911 -3.441 12.586 1.00 96.88 229 HIS A C 1
ATOM 1799 O O . HIS A 1 229 ? 5.312 -3.845 11.494 1.00 96.88 229 HIS A O 1
ATOM 1805 N N . GLY A 1 230 ? 3.929 -2.541 12.695 1.00 96.75 230 GLY A N 1
ATOM 1806 C CA . GLY A 1 230 ? 3.278 -1.901 11.553 1.00 96.75 230 GLY A CA 1
ATOM 1807 C C . GLY A 1 230 ? 4.191 -0.895 10.860 1.00 96.75 230 GLY A C 1
ATOM 1808 O O . GLY A 1 230 ? 5.111 -0.376 11.473 1.00 96.75 230 GLY A O 1
ATOM 1809 N N . THR A 1 231 ? 3.960 -0.624 9.581 1.00 97.38 231 THR A N 1
ATOM 1810 C CA . THR A 1 231 ? 4.741 0.367 8.825 1.00 97.38 231 THR A CA 1
ATOM 1811 C C . THR A 1 231 ? 4.483 1.801 9.284 1.00 97.38 231 THR A C 1
ATOM 1813 O O . THR A 1 231 ? 3.472 2.080 9.922 1.00 97.38 231 THR A O 1
ATOM 1816 N N . ASP A 1 232 ? 5.347 2.725 8.878 1.00 95.81 232 ASP A N 1
ATOM 1817 C CA . ASP A 1 232 ? 5.186 4.172 9.041 1.00 95.81 232 ASP A CA 1
ATOM 1818 C C . ASP A 1 232 ? 4.862 4.852 7.696 1.00 95.81 232 ASP A C 1
ATOM 1820 O O . ASP A 1 232 ? 4.998 4.257 6.624 1.00 95.81 232 ASP A O 1
ATOM 1824 N N . ASP A 1 233 ? 4.457 6.123 7.767 1.00 94.25 233 ASP A N 1
ATOM 1825 C CA . ASP A 1 233 ? 4.378 7.024 6.614 1.00 94.25 233 ASP A CA 1
ATOM 1826 C C . ASP A 1 233 ? 5.637 7.871 6.501 1.00 94.25 233 ASP A C 1
ATOM 1828 O O . ASP A 1 233 ? 5.966 8.643 7.410 1.00 94.25 233 ASP A O 1
ATOM 1832 N N . VAL A 1 234 ? 6.262 7.870 5.331 1.00 92.00 234 VAL A N 1
ATOM 1833 C CA . VAL A 1 234 ? 7.265 8.879 5.010 1.00 92.00 234 VAL A CA 1
ATOM 1834 C C . VAL A 1 234 ? 6.605 10.230 4.711 1.00 92.00 234 VAL A C 1
ATOM 1836 O O . VAL A 1 234 ? 5.784 10.380 3.805 1.00 92.00 234 VAL A O 1
ATOM 1839 N N . GLY A 1 235 ? 6.984 11.247 5.483 1.00 82.38 235 GLY A N 1
ATOM 1840 C CA . GLY A 1 235 ? 6.574 12.637 5.287 1.00 82.38 235 GLY A CA 1
ATOM 1841 C C . GLY A 1 235 ? 7.722 13.522 4.796 1.00 82.38 235 GLY A C 1
ATOM 1842 O O . GLY A 1 235 ? 8.892 13.182 4.926 1.00 82.38 235 GLY A O 1
ATOM 1843 N N . GLY A 1 236 ? 7.394 14.692 4.241 1.00 83.69 236 GLY A N 1
ATOM 1844 C CA . GLY A 1 236 ? 8.378 15.750 3.959 1.00 83.69 236 GLY A CA 1
ATOM 1845 C C . GLY A 1 236 ? 9.223 15.578 2.690 1.00 83.69 236 GLY A C 1
ATOM 1846 O O . GLY A 1 236 ? 9.985 16.481 2.351 1.00 83.69 236 GLY A O 1
ATOM 1847 N N . LEU A 1 237 ? 9.060 14.482 1.942 1.00 87.06 237 LEU A N 1
ATOM 1848 C CA . LEU A 1 237 ? 9.801 14.217 0.704 1.00 87.06 237 LEU A CA 1
ATOM 1849 C C . LEU A 1 237 ? 8.949 14.487 -0.551 1.00 87.06 237 LEU A C 1
ATOM 1851 O O . LEU A 1 237 ? 8.598 13.591 -1.303 1.00 87.06 237 LEU A O 1
ATOM 1855 N N . GLY A 1 238 ? 8.645 15.750 -0.851 1.00 85.38 238 GLY A N 1
ATOM 1856 C CA . GLY A 1 238 ? 7.877 16.125 -2.052 1.00 85.38 238 GLY A CA 1
ATOM 1857 C C . GLY A 1 238 ? 6.378 16.315 -1.814 1.00 85.38 238 GLY A C 1
ATOM 1858 O O . GLY A 1 238 ? 5.962 16.665 -0.714 1.00 85.38 238 GLY A O 1
ATOM 1859 N N . ASN A 1 239 ? 5.585 16.171 -2.882 1.00 84.56 239 ASN A N 1
ATOM 1860 C CA . ASN A 1 239 ? 4.239 16.758 -2.961 1.00 84.56 239 ASN A CA 1
ATOM 1861 C C . ASN A 1 239 ? 3.107 15.719 -2.852 1.00 84.56 239 ASN A C 1
ATOM 1863 O O . ASN A 1 239 ? 1.940 16.103 -2.791 1.00 84.56 239 ASN A O 1
ATOM 1867 N N . SER A 1 240 ? 3.443 14.427 -2.870 1.00 87.88 240 SER A N 1
ATOM 1868 C CA . SER A 1 240 ? 2.516 13.297 -2.769 1.00 87.88 240 SER A CA 1
ATOM 1869 C C . SER A 1 240 ? 3.204 12.108 -2.091 1.00 87.88 240 SER A C 1
ATOM 1871 O O . SER A 1 240 ? 4.436 12.030 -2.091 1.00 87.88 240 SER A O 1
ATOM 1873 N N . TYR A 1 241 ? 2.423 11.182 -1.524 1.00 89.44 241 TYR A N 1
ATOM 1874 C CA . TYR A 1 241 ? 2.956 9.955 -0.920 1.00 89.44 241 TYR A CA 1
ATOM 1875 C C . TYR A 1 241 ? 3.767 9.108 -1.917 1.00 89.44 241 TYR A C 1
ATOM 1877 O O . TYR A 1 241 ? 4.901 8.759 -1.580 1.00 89.44 241 TYR A O 1
ATOM 1885 N N . PRO A 1 242 ? 3.301 8.872 -3.163 1.00 91.62 242 PRO A N 1
ATOM 1886 C CA . PRO A 1 242 ? 4.078 8.147 -4.170 1.00 91.62 242 PRO A CA 1
ATOM 1887 C C . PRO A 1 242 ? 5.465 8.740 -4.421 1.00 91.62 242 PRO A C 1
ATOM 1889 O O . PRO A 1 242 ? 6.465 8.021 -4.459 1.00 91.62 242 PRO A O 1
ATOM 1892 N N . VAL A 1 243 ? 5.533 10.068 -4.568 1.00 92.25 243 VAL A N 1
ATOM 1893 C CA . VAL A 1 243 ? 6.789 10.793 -4.793 1.00 92.25 243 VAL A CA 1
ATOM 1894 C C . VAL A 1 243 ? 7.692 10.689 -3.567 1.00 92.25 243 VAL A C 1
ATOM 1896 O O . VAL A 1 243 ? 8.900 10.507 -3.713 1.00 92.25 243 VAL A O 1
ATOM 1899 N N . ALA A 1 244 ? 7.120 10.777 -2.365 1.00 93.94 244 ALA A N 1
ATOM 1900 C CA . ALA A 1 244 ? 7.866 10.652 -1.120 1.00 93.94 244 ALA A CA 1
ATOM 1901 C C . ALA A 1 244 ? 8.454 9.253 -0.927 1.00 93.94 244 ALA A C 1
ATOM 1903 O O . ALA A 1 244 ? 9.621 9.134 -0.557 1.00 93.94 244 ALA A O 1
ATOM 1904 N N . ALA A 1 245 ? 7.700 8.209 -1.265 1.00 95.69 245 ALA A N 1
ATOM 1905 C CA . ALA A 1 245 ? 8.163 6.827 -1.237 1.00 95.69 245 ALA A CA 1
ATOM 1906 C C . ALA A 1 245 ? 9.306 6.571 -2.232 1.00 95.69 245 ALA A C 1
ATOM 1908 O O . ALA A 1 245 ? 10.314 5.961 -1.862 1.00 95.69 245 ALA A O 1
ATOM 1909 N N . ARG A 1 246 ? 9.205 7.089 -3.469 1.00 95.44 246 ARG A N 1
ATOM 1910 C CA . ARG A 1 246 ? 10.302 6.970 -4.446 1.00 95.44 246 ARG A CA 1
ATOM 1911 C C . ARG A 1 246 ? 11.555 7.718 -3.999 1.00 95.44 246 ARG A C 1
ATOM 1913 O O . ARG A 1 246 ? 12.650 7.165 -4.025 1.00 95.44 246 ARG A O 1
ATOM 1920 N N . LYS A 1 247 ? 11.399 8.942 -3.488 1.00 96.25 247 LYS A N 1
ATOM 1921 C CA . LYS A 1 247 ? 12.519 9.715 -2.930 1.00 96.25 247 LYS A CA 1
ATOM 1922 C C . LYS A 1 247 ? 13.165 9.036 -1.728 1.00 96.25 247 LYS A C 1
ATOM 1924 O O . LYS A 1 247 ? 14.384 9.097 -1.600 1.00 96.25 247 LYS A O 1
ATOM 1929 N N . LEU A 1 248 ? 12.381 8.383 -0.869 1.00 97.12 248 LEU A N 1
ATOM 1930 C CA . LEU A 1 248 ? 12.925 7.595 0.233 1.00 97.12 248 LEU A CA 1
ATOM 1931 C C . LEU A 1 248 ? 13.833 6.480 -0.296 1.00 97.12 248 LEU A C 1
ATOM 1933 O O . LEU A 1 248 ? 14.96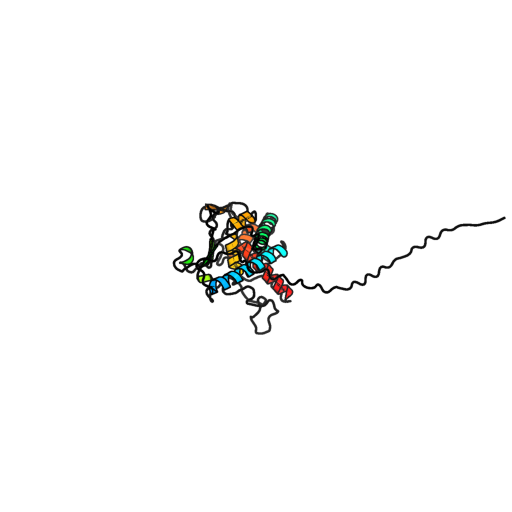8 6.356 0.159 1.00 97.12 248 LEU A O 1
ATOM 1937 N N . ALA A 1 249 ? 13.367 5.709 -1.281 1.00 97.44 249 ALA A N 1
ATOM 1938 C CA . ALA A 1 249 ? 14.172 4.655 -1.894 1.00 97.44 249 ALA A CA 1
ATOM 1939 C C . ALA A 1 249 ? 15.460 5.216 -2.520 1.00 97.44 249 ALA A C 1
ATOM 1941 O O . ALA A 1 249 ? 16.536 4.673 -2.278 1.00 97.44 249 ALA A O 1
ATOM 1942 N N . GLU A 1 250 ? 15.378 6.338 -3.240 1.00 96.88 250 GLU A N 1
ATOM 1943 C CA . GLU A 1 250 ? 16.552 6.999 -3.821 1.00 96.88 250 GLU A CA 1
ATOM 1944 C C . GLU A 1 250 ? 17.594 7.423 -2.776 1.00 96.88 250 GLU A C 1
ATOM 1946 O O . GLU A 1 250 ? 18.790 7.272 -3.021 1.00 96.88 250 GLU A O 1
ATOM 1951 N N . ILE A 1 251 ? 17.164 7.974 -1.634 1.00 96.50 251 ILE A N 1
ATOM 1952 C CA . ILE A 1 251 ? 18.062 8.385 -0.541 1.00 96.50 251 ILE A CA 1
ATOM 1953 C C . ILE A 1 251 ? 18.862 7.174 -0.051 1.00 96.50 251 ILE A C 1
ATOM 1955 O O . ILE A 1 251 ? 20.091 7.223 -0.018 1.00 96.50 251 ILE A O 1
ATOM 1959 N N . TRP A 1 252 ? 18.173 6.067 0.229 1.00 97.12 252 TRP A N 1
ATOM 1960 C CA . TRP A 1 252 ? 18.799 4.821 0.673 1.00 97.12 252 TRP A CA 1
ATOM 1961 C C . TRP A 1 252 ? 19.696 4.179 -0.390 1.00 97.12 252 TRP A C 1
ATOM 1963 O O . TRP A 1 252 ? 20.739 3.617 -0.075 1.00 97.12 252 TRP A O 1
ATOM 1973 N N . GLN A 1 253 ? 19.323 4.252 -1.668 1.00 96.75 253 GLN A N 1
ATOM 1974 C CA . GLN A 1 253 ? 20.155 3.744 -2.765 1.00 96.75 253 GLN A CA 1
ATOM 1975 C C . GLN A 1 253 ? 21.455 4.537 -2.935 1.00 96.75 253 GLN A C 1
ATOM 1977 O O . GLN A 1 253 ? 22.455 3.987 -3.394 1.00 96.75 253 GLN A O 1
ATOM 1982 N N . LYS A 1 254 ? 21.442 5.827 -2.583 1.00 96.50 254 LYS A N 1
ATOM 1983 C CA . LYS A 1 254 ? 22.607 6.718 -2.654 1.00 96.50 254 LYS A CA 1
ATOM 1984 C C . LYS A 1 254 ? 23.462 6.685 -1.380 1.00 96.50 254 LYS A C 1
ATOM 1986 O O . LYS A 1 254 ? 24.492 7.357 -1.362 1.00 96.50 254 LYS A O 1
ATOM 1991 N N . GLY A 1 255 ? 23.057 5.947 -0.341 1.00 94.69 255 GLY A N 1
ATOM 1992 C CA . GLY A 1 255 ? 23.727 5.961 0.965 1.00 94.69 255 GLY A CA 1
ATOM 1993 C C . GLY A 1 255 ? 23.630 7.325 1.658 1.00 94.69 255 GLY A C 1
ATOM 1994 O O . GLY A 1 255 ? 24.591 7.773 2.281 1.00 94.69 255 GLY A O 1
ATOM 1995 N N . GLN A 1 256 ? 22.530 8.049 1.427 1.00 95.12 256 GLN A N 1
ATOM 1996 C CA . GLN A 1 256 ? 22.288 9.410 1.927 1.00 95.12 256 GLN A CA 1
ATOM 1997 C C . GLN A 1 256 ? 21.305 9.439 3.101 1.00 95.12 256 GLN A C 1
ATOM 1999 O O . GLN A 1 256 ? 20.866 10.513 3.510 1.00 95.12 256 GLN A O 1
ATOM 2004 N N . GLU A 1 257 ? 20.908 8.278 3.607 1.00 93.75 257 GLU A N 1
ATOM 2005 C CA . GLU A 1 257 ? 20.064 8.162 4.783 1.00 93.75 257 GLU A CA 1
ATOM 2006 C C . GLU A 1 257 ? 20.762 8.698 6.039 1.00 93.75 257 GLU A C 1
ATOM 2008 O O . GLU A 1 257 ? 21.962 8.523 6.250 1.00 93.75 257 GLU A O 1
ATOM 2013 N N . GLU A 1 258 ? 19.982 9.333 6.907 1.00 89.81 258 GLU A N 1
ATOM 2014 C CA . GLU A 1 258 ? 20.422 9.697 8.250 1.00 89.81 258 GLU A CA 1
ATOM 2015 C C . GLU A 1 258 ? 20.084 8.571 9.236 1.00 89.81 258 GLU A C 1
ATOM 2017 O O . GLU A 1 258 ? 19.191 7.748 8.994 1.00 89.81 258 GLU A O 1
ATOM 2022 N N . GLU A 1 259 ? 20.771 8.538 10.379 1.00 84.56 259 GLU A N 1
ATOM 2023 C CA . GLU A 1 259 ? 20.443 7.599 11.452 1.00 84.56 259 GLU A CA 1
ATOM 2024 C C . GLU A 1 259 ? 18.970 7.747 11.865 1.00 84.56 259 GLU A C 1
ATOM 2026 O O . GLU A 1 259 ? 18.475 8.846 12.105 1.00 84.56 259 GLU A O 1
ATOM 2031 N N . GLY A 1 260 ? 18.252 6.624 11.933 1.00 82.31 260 GLY A N 1
ATOM 2032 C CA . GLY A 1 260 ? 16.828 6.617 12.272 1.00 82.31 260 GLY A CA 1
ATOM 2033 C C . GLY A 1 260 ? 15.886 6.923 11.105 1.00 82.31 260 GLY A C 1
ATOM 2034 O O . GLY A 1 260 ? 14.673 6.906 11.306 1.00 82.31 260 GLY A O 1
ATOM 2035 N N . THR A 1 261 ? 16.399 7.137 9.887 1.00 88.50 261 THR A N 1
ATOM 2036 C CA . THR A 1 261 ? 15.552 7.198 8.687 1.00 88.50 261 THR A CA 1
ATOM 2037 C C . THR A 1 261 ? 14.782 5.885 8.526 1.00 88.50 261 THR A C 1
ATOM 2039 O O . THR A 1 261 ? 15.322 4.793 8.720 1.00 88.50 261 THR A O 1
ATOM 2042 N N . LEU A 1 262 ? 13.510 5.987 8.147 1.00 93.12 262 LEU A N 1
ATOM 2043 C CA . LEU A 1 262 ? 12.664 4.837 7.854 1.00 93.12 262 LEU A CA 1
ATOM 2044 C C . LEU A 1 262 ? 13.241 4.043 6.677 1.00 93.12 262 LEU A C 1
ATOM 2046 O O . LEU A 1 262 ? 13.527 4.622 5.630 1.00 93.12 262 LEU A O 1
ATOM 2050 N N . LYS A 1 263 ? 13.410 2.724 6.807 1.00 95.62 263 LYS A N 1
ATOM 2051 C CA . LYS A 1 263 ? 13.838 1.895 5.665 1.00 95.62 263 LYS A CA 1
ATOM 2052 C C . LYS A 1 263 ? 12.694 1.749 4.661 1.00 95.62 263 LYS A C 1
ATOM 2054 O O . LYS A 1 263 ? 11.540 1.733 5.084 1.00 95.62 263 LYS A O 1
ATOM 2059 N N . PRO A 1 264 ? 12.968 1.539 3.361 1.00 97.44 264 PRO A N 1
ATOM 2060 C CA . PRO A 1 264 ? 11.901 1.444 2.368 1.00 97.44 264 PRO A CA 1
ATOM 2061 C C . PRO A 1 264 ? 10.869 0.345 2.669 1.00 97.44 264 PRO A C 1
ATOM 2063 O O . PRO A 1 264 ? 9.677 0.604 2.570 1.00 97.44 264 PRO A O 1
ATOM 2066 N N . TYR A 1 265 ? 11.278 -0.839 3.149 1.00 96.88 265 TYR A N 1
ATOM 2067 C CA . TYR A 1 265 ? 10.322 -1.890 3.550 1.00 96.88 265 TYR A CA 1
ATOM 2068 C C . TYR A 1 265 ? 9.450 -1.534 4.767 1.00 96.88 265 TYR A C 1
ATOM 2070 O O . TYR A 1 265 ? 8.478 -2.232 5.037 1.00 96.88 265 TYR A O 1
ATOM 2078 N N . GLN A 1 266 ? 9.813 -0.503 5.535 1.00 96.44 266 GLN A N 1
ATOM 2079 C CA . GLN A 1 266 ? 9.050 -0.029 6.690 1.00 96.44 266 GLN A CA 1
ATOM 2080 C C . GLN A 1 266 ? 8.084 1.104 6.319 1.00 96.44 266 GLN A C 1
ATOM 2082 O O . GLN A 1 266 ? 7.307 1.515 7.173 1.00 96.44 266 GLN A O 1
ATOM 2087 N N . ASN A 1 267 ? 8.113 1.610 5.082 1.00 97.62 267 ASN A N 1
ATOM 2088 C CA . ASN A 1 267 ? 7.173 2.623 4.612 1.00 97.62 267 ASN A CA 1
ATOM 2089 C C . ASN A 1 267 ? 5.975 1.973 3.911 1.00 97.62 267 ASN A C 1
ATOM 2091 O O . ASN A 1 267 ? 6.154 1.224 2.945 1.00 97.62 267 ASN A O 1
ATOM 2095 N N . ALA A 1 268 ? 4.760 2.307 4.350 1.00 97.38 268 ALA A N 1
ATOM 2096 C CA . ALA A 1 268 ? 3.520 1.747 3.802 1.00 97.38 268 ALA A CA 1
ATOM 2097 C C . ALA A 1 268 ? 3.409 1.970 2.287 1.00 97.38 268 ALA A C 1
ATOM 2099 O O . ALA A 1 268 ? 3.147 1.050 1.507 1.00 97.38 268 ALA A O 1
ATOM 2100 N N . GLU A 1 269 ? 3.711 3.192 1.854 1.00 96.88 269 GLU A N 1
ATOM 2101 C CA . GLU A 1 269 ? 3.596 3.587 0.455 1.00 96.88 269 GLU A CA 1
ATOM 2102 C C . GLU A 1 269 ? 4.653 2.931 -0.448 1.00 96.88 269 GLU A C 1
ATOM 2104 O O . GLU A 1 269 ? 4.377 2.669 -1.616 1.00 96.88 269 GLU A O 1
ATOM 2109 N N . ASN A 1 270 ? 5.845 2.595 0.064 1.00 97.88 270 ASN A N 1
ATOM 2110 C CA . ASN A 1 270 ? 6.826 1.835 -0.723 1.00 97.88 270 ASN A CA 1
ATOM 2111 C C . ASN A 1 270 ? 6.303 0.426 -1.042 1.00 97.88 270 ASN A C 1
ATOM 2113 O O . ASN A 1 270 ? 6.454 -0.051 -2.166 1.00 97.88 270 ASN A O 1
ATOM 2117 N N . LEU A 1 271 ? 5.644 -0.227 -0.081 1.00 98.31 271 LEU A N 1
ATOM 2118 C CA . LEU A 1 271 ? 5.069 -1.561 -0.267 1.00 98.31 271 LEU A CA 1
ATOM 2119 C C . LEU A 1 271 ? 3.839 -1.537 -1.183 1.00 98.31 271 LEU A C 1
ATOM 2121 O O . LEU A 1 271 ? 3.728 -2.378 -2.080 1.00 98.31 271 LEU A O 1
ATOM 2125 N N . ALA A 1 272 ? 2.921 -0.592 -0.967 1.00 97.38 272 ALA A N 1
ATOM 2126 C CA . ALA A 1 272 ? 1.698 -0.471 -1.757 1.00 97.38 272 ALA A CA 1
ATOM 2127 C C . ALA A 1 272 ? 1.980 0.014 -3.189 1.00 97.38 272 ALA A C 1
ATOM 2129 O O . ALA A 1 272 ? 1.489 -0.587 -4.153 1.00 97.38 272 ALA A O 1
ATOM 2130 N N . GLY A 1 273 ? 2.832 1.033 -3.336 1.00 95.94 273 GLY A N 1
ATOM 2131 C CA . GLY A 1 273 ? 3.223 1.604 -4.623 1.00 95.94 273 GLY A CA 1
ATOM 2132 C C . GLY A 1 273 ? 3.947 0.591 -5.507 1.00 95.94 273 GLY A C 1
ATOM 2133 O O . GLY A 1 273 ? 3.591 0.435 -6.676 1.00 95.94 273 GLY A O 1
ATOM 2134 N N . ALA A 1 274 ? 4.886 -0.180 -4.946 1.00 96.88 274 ALA A N 1
ATOM 2135 C CA . ALA A 1 274 ? 5.576 -1.226 -5.699 1.00 96.88 274 ALA A CA 1
ATOM 2136 C C . ALA A 1 274 ? 4.619 -2.323 -6.184 1.00 96.88 274 ALA A C 1
ATOM 2138 O O . ALA A 1 274 ? 4.677 -2.725 -7.348 1.00 96.88 274 ALA A O 1
ATOM 2139 N N . ALA A 1 275 ? 3.708 -2.782 -5.317 1.00 96.94 275 ALA A N 1
ATOM 2140 C CA . ALA A 1 275 ? 2.721 -3.799 -5.671 1.00 96.94 275 ALA A CA 1
ATOM 2141 C C . ALA A 1 275 ? 1.814 -3.346 -6.825 1.00 96.94 275 ALA A C 1
ATOM 2143 O O . ALA A 1 275 ? 1.571 -4.109 -7.768 1.00 96.94 275 ALA A O 1
ATOM 2144 N N . LEU A 1 276 ? 1.360 -2.092 -6.785 1.00 95.12 276 LEU A N 1
ATOM 2145 C CA . LEU A 1 276 ? 0.580 -1.497 -7.863 1.00 95.12 276 LEU A CA 1
ATOM 2146 C C . LEU A 1 276 ? 1.394 -1.345 -9.151 1.00 95.12 276 LEU A C 1
ATOM 2148 O O . LEU A 1 276 ? 0.893 -1.690 -10.224 1.00 95.12 276 LEU A O 1
ATOM 2152 N N . GLU A 1 277 ? 2.637 -0.874 -9.069 1.00 93.81 277 GLU A N 1
ATOM 2153 C CA . GLU A 1 277 ? 3.460 -0.639 -10.253 1.00 93.81 277 GLU A CA 1
ATOM 2154 C C . GLU A 1 277 ? 3.845 -1.952 -10.954 1.00 93.81 277 GLU A C 1
ATOM 2156 O O . GLU A 1 277 ? 3.686 -2.043 -12.173 1.00 93.81 277 GLU A O 1
ATOM 2161 N N . TRP A 1 278 ? 4.202 -3.021 -10.224 1.00 94.50 278 TRP A N 1
ATOM 2162 C CA . TRP A 1 278 ? 4.357 -4.355 -10.834 1.00 94.50 278 TRP A CA 1
ATOM 2163 C C . TRP A 1 278 ? 3.082 -4.819 -11.528 1.00 94.50 278 TRP A C 1
ATOM 2165 O O . TRP A 1 278 ? 3.140 -5.285 -12.668 1.00 94.50 278 TRP A O 1
ATOM 2175 N N . TYR A 1 279 ? 1.931 -4.696 -10.859 1.00 94.00 279 TYR A N 1
ATOM 2176 C CA . TYR A 1 279 ? 0.661 -5.131 -11.429 1.00 94.00 279 TYR A CA 1
ATOM 2177 C C . TYR A 1 279 ? 0.355 -4.381 -12.731 1.00 94.00 279 TYR A C 1
ATOM 2179 O O . TYR A 1 279 ? 0.042 -5.002 -13.748 1.00 94.00 279 TYR A O 1
ATOM 2187 N N . MET A 1 280 ? 0.472 -3.055 -12.728 1.00 91.44 280 MET A N 1
ATOM 2188 C CA . MET A 1 280 ? 0.173 -2.222 -13.892 1.00 91.44 280 MET A CA 1
ATOM 2189 C C . MET A 1 280 ? 1.152 -2.479 -15.043 1.00 91.44 280 MET A C 1
ATOM 2191 O O . MET A 1 280 ? 0.719 -2.756 -16.165 1.00 91.44 280 MET A O 1
ATOM 2195 N N . MET A 1 281 ? 2.461 -2.442 -14.773 1.00 91.00 281 MET A N 1
ATOM 2196 C CA . MET A 1 281 ? 3.497 -2.590 -15.799 1.00 91.00 281 MET A CA 1
ATOM 2197 C C . MET A 1 281 ? 3.427 -3.952 -16.491 1.00 91.00 281 MET A C 1
ATOM 2199 O O . MET A 1 281 ? 3.432 -4.018 -17.724 1.00 91.00 281 MET A O 1
ATOM 2203 N N . ASP A 1 282 ? 3.292 -5.036 -15.727 1.00 92.12 282 ASP A N 1
ATOM 2204 C CA . ASP A 1 282 ? 3.232 -6.379 -16.300 1.00 92.12 282 ASP A CA 1
ATOM 2205 C C . ASP A 1 282 ? 1.957 -6.607 -17.114 1.00 92.12 282 ASP A C 1
ATOM 2207 O O . ASP A 1 282 ? 2.008 -7.214 -18.187 1.00 92.12 282 ASP A O 1
ATOM 2211 N N . ASN A 1 283 ? 0.798 -6.155 -16.623 1.00 91.06 283 ASN A N 1
ATOM 2212 C CA . ASN A 1 283 ? -0.447 -6.304 -17.376 1.00 91.06 283 ASN A CA 1
ATOM 2213 C C . ASN A 1 283 ? -0.421 -5.454 -18.655 1.00 91.06 283 ASN A C 1
ATOM 2215 O O . ASN A 1 283 ? -0.885 -5.909 -19.703 1.00 91.06 283 ASN A O 1
ATOM 2219 N N . CYS A 1 284 ? 0.200 -4.274 -18.623 1.00 89.12 284 CYS A N 1
ATOM 2220 C CA . CYS A 1 284 ? 0.405 -3.475 -19.825 1.00 89.12 284 CYS A CA 1
ATOM 2221 C C . CYS A 1 284 ? 1.377 -4.119 -20.818 1.00 89.12 284 CYS A C 1
ATOM 2223 O O . CYS A 1 284 ? 1.073 -4.166 -22.015 1.00 89.12 284 CYS A O 1
ATOM 2225 N N . ALA A 1 285 ? 2.468 -4.724 -20.346 1.00 89.75 285 ALA A N 1
ATOM 2226 C CA . ALA A 1 285 ? 3.366 -5.506 -21.193 1.00 89.75 285 ALA A CA 1
ATOM 2227 C C . ALA A 1 285 ? 2.640 -6.696 -21.848 1.00 89.75 285 ALA A C 1
ATOM 2229 O O . ALA A 1 285 ? 2.735 -6.882 -23.063 1.00 89.75 285 ALA A O 1
ATOM 2230 N N . LYS A 1 286 ? 1.833 -7.443 -21.081 1.00 89.00 286 LYS A N 1
ATOM 2231 C CA . LYS A 1 286 ? 1.000 -8.555 -21.584 1.00 89.00 286 LYS A CA 1
ATOM 2232 C C . LYS A 1 286 ? -0.041 -8.100 -22.611 1.00 89.00 286 LYS A C 1
ATOM 2234 O O . LYS A 1 286 ? -0.360 -8.857 -23.523 1.00 89.00 286 LYS A O 1
ATOM 2239 N N . SER A 1 287 ? -0.531 -6.864 -22.511 1.00 86.12 287 SER A N 1
ATOM 2240 C CA . SER A 1 287 ? -1.463 -6.278 -23.486 1.00 86.12 287 SER A CA 1
ATOM 2241 C C . SER A 1 287 ? -0.811 -5.863 -24.817 1.00 86.12 287 SER A C 1
ATOM 2243 O O . SER A 1 287 ? -1.503 -5.415 -25.736 1.00 86.12 287 SER A O 1
ATOM 2245 N N . GLY A 1 288 ? 0.518 -5.987 -24.935 1.00 85.31 288 GLY A N 1
ATOM 2246 C CA . GLY A 1 288 ? 1.286 -5.521 -26.091 1.00 85.31 288 GLY A CA 1
ATOM 2247 C C . GLY A 1 288 ? 1.516 -4.007 -26.104 1.00 85.31 288 GLY A C 1
ATOM 2248 O O . GLY A 1 288 ? 1.800 -3.448 -27.165 1.00 85.31 288 GLY A O 1
ATOM 2249 N N . ASN A 1 289 ? 1.373 -3.342 -24.953 1.00 85.19 289 ASN A N 1
ATOM 2250 C CA . ASN A 1 289 ? 1.634 -1.914 -24.788 1.00 85.19 289 ASN A CA 1
ATOM 2251 C C . ASN A 1 289 ? 2.400 -1.637 -23.479 1.00 85.19 289 ASN A C 1
ATOM 2253 O O . ASN A 1 289 ? 1.818 -1.092 -22.540 1.00 85.19 289 ASN A O 1
ATOM 2257 N N . PRO A 1 290 ? 3.672 -2.068 -23.377 1.00 85.62 290 PRO A N 1
ATOM 2258 C CA . PRO A 1 290 ? 4.460 -1.895 -22.162 1.00 85.62 290 PRO A CA 1
ATOM 2259 C C . PRO A 1 290 ? 4.620 -0.412 -21.815 1.00 85.62 290 PRO A C 1
ATOM 2261 O O . PRO A 1 290 ? 4.851 0.420 -22.691 1.00 85.62 290 PRO A O 1
ATOM 2264 N N . ILE A 1 291 ? 4.534 -0.110 -20.523 1.00 85.06 291 ILE A N 1
ATOM 2265 C CA . ILE A 1 291 ? 4.916 1.184 -19.953 1.00 85.06 291 ILE A CA 1
ATOM 2266 C C . ILE A 1 291 ? 6.248 1.002 -19.218 1.00 85.06 291 ILE A C 1
ATOM 2268 O O . ILE A 1 291 ? 6.508 -0.076 -18.685 1.00 85.06 291 ILE A O 1
ATOM 2272 N N . SER A 1 292 ? 7.111 2.018 -19.234 1.00 80.62 292 SER A N 1
ATOM 2273 C CA . SER A 1 292 ? 8.422 1.972 -18.566 1.00 80.62 292 SER A CA 1
ATOM 2274 C C . SER A 1 292 ? 8.348 2.303 -17.079 1.00 80.62 292 SER A C 1
ATOM 2276 O O . SER A 1 292 ? 9.223 1.885 -16.329 1.00 80.62 292 SER A O 1
ATOM 2278 N N . GLU A 1 293 ? 7.319 3.049 -16.683 1.00 80.62 293 GLU A N 1
ATOM 2279 C CA . GLU A 1 293 ? 7.028 3.462 -15.314 1.00 80.62 293 GLU A CA 1
ATOM 2280 C C . GLU A 1 293 ? 5.611 4.036 -15.230 1.00 80.62 293 GLU A C 1
ATOM 2282 O O . GLU A 1 293 ? 5.006 4.389 -16.252 1.00 80.62 293 GLU A O 1
ATOM 2287 N N . ILE A 1 294 ? 5.108 4.175 -14.007 1.00 81.31 294 ILE A N 1
ATOM 2288 C CA . ILE A 1 294 ? 3.978 5.059 -13.719 1.00 81.31 294 ILE A CA 1
ATOM 2289 C C . ILE A 1 294 ? 4.509 6.490 -13.495 1.00 81.31 294 ILE A C 1
ATOM 2291 O O . ILE A 1 294 ? 5.335 6.671 -12.594 1.00 81.31 294 ILE A O 1
ATOM 2295 N N . PRO A 1 295 ? 4.058 7.506 -14.264 1.00 79.56 295 PRO A N 1
ATOM 2296 C CA . PRO A 1 295 ? 4.479 8.890 -14.057 1.00 79.56 295 PRO A CA 1
ATOM 2297 C C . PRO A 1 295 ? 3.869 9.459 -12.770 1.00 79.56 295 PRO A C 1
ATOM 2299 O O . PRO A 1 295 ? 2.654 9.336 -12.562 1.00 79.56 295 PRO A O 1
ATOM 2302 N N . LEU A 1 296 ? 4.709 10.108 -11.953 1.00 79.00 296 LEU A N 1
ATOM 2303 C CA . LEU A 1 296 ? 4.355 10.765 -10.688 1.00 79.00 296 LEU A CA 1
ATOM 2304 C C . LEU A 1 296 ? 4.592 12.278 -10.723 1.00 79.00 296 LEU A C 1
ATOM 2306 O O . LEU A 1 296 ? 5.562 12.711 -11.384 1.00 79.00 296 LEU A O 1
#

Secondary structure (DSSP, 8-state):
---------------------------------PPP-TT-EEES--HHHHHHHHHHHHHHHHHHHHHHHH--TTSHHHHHHS-SSTTHHHHHHHHHHHHHHHHHTT-TTS-S---EEEE--TTSTTTTTS--SEEE--SPP-TTS--EEEE-GGGG-TT-TTTSB-TTSSBSSPPPTT---BTT-TT---TT--BHHHHHHHHHHT-HHHHHHTTPPPEE-TTT--EESS-B---SSSSSHHHHHHHHHHHHHTT-PPTTPPPGGGBHHHHHHHHHHHHHHHHHHHTT---S----